Protein AF-A0A9X1IV27-F1 (afdb_monomer_lite)

Structure (mmCIF, N/CA/C/O backbone):
data_AF-A0A9X1IV27-F1
#
_entry.id   AF-A0A9X1IV27-F1
#
loop_
_atom_site.group_PDB
_atom_site.id
_atom_site.type_symbol
_atom_site.label_atom_id
_atom_site.label_alt_id
_atom_site.label_comp_id
_atom_site.label_asym_id
_atom_site.label_entity_id
_atom_site.label_seq_id
_atom_site.pdbx_PDB_ins_code
_atom_site.Cartn_x
_atom_site.Cartn_y
_atom_site.Cartn_z
_atom_site.occupancy
_atom_site.B_iso_or_equiv
_atom_site.auth_seq_id
_atom_site.auth_comp_id
_atom_site.auth_asym_id
_atom_site.auth_atom_id
_atom_site.pdbx_PDB_model_num
ATOM 1 N N . MET A 1 1 ? -7.351 -15.150 28.864 1.00 41.75 1 MET A N 1
ATOM 2 C CA . MET A 1 1 ? -6.258 -14.796 27.927 1.00 41.75 1 MET A CA 1
ATOM 3 C C . MET A 1 1 ? -5.881 -13.339 28.182 1.00 41.75 1 MET A C 1
ATOM 5 O O . MET A 1 1 ? -6.752 -12.489 28.067 1.00 41.75 1 MET A O 1
ATOM 9 N N . LYS A 1 2 ? -4.652 -13.034 28.623 1.00 44.50 2 LYS A N 1
ATOM 10 C CA . LYS A 1 2 ? -4.209 -11.640 28.829 1.00 44.50 2 LYS A CA 1
ATOM 11 C C . LYS A 1 2 ? -3.966 -11.036 27.443 1.00 44.50 2 LYS A C 1
ATOM 13 O O . LYS A 1 2 ? -2.965 -11.345 26.800 1.00 44.50 2 LYS A O 1
ATOM 18 N N . ASN A 1 3 ? -4.935 -10.284 26.931 1.00 53.78 3 ASN A N 1
ATOM 19 C CA . ASN A 1 3 ? -4.891 -9.778 25.564 1.00 53.78 3 ASN A CA 1
ATOM 20 C C . ASN A 1 3 ? -3.794 -8.713 25.441 1.00 53.78 3 ASN A C 1
ATOM 22 O O . ASN A 1 3 ? -3.878 -7.630 26.015 1.00 53.78 3 ASN A O 1
ATOM 26 N N . ASN A 1 4 ? -2.727 -9.036 24.712 1.00 59.38 4 ASN A N 1
ATOM 27 C CA . ASN A 1 4 ? -1.584 -8.147 24.552 1.00 59.38 4 ASN A CA 1
ATOM 28 C C . ASN A 1 4 ? -1.842 -7.163 23.397 1.00 59.38 4 ASN A C 1
ATOM 30 O O . ASN A 1 4 ? -1.409 -7.372 22.261 1.00 59.38 4 ASN A O 1
ATOM 34 N N . PHE A 1 5 ? -2.563 -6.076 23.680 1.00 73.00 5 PHE A N 1
ATOM 35 C CA . PHE A 1 5 ? -2.842 -4.985 22.736 1.00 73.00 5 PHE A CA 1
ATOM 36 C C . PHE A 1 5 ? -1.642 -4.032 22.592 1.00 73.00 5 PHE A C 1
ATOM 38 O O . PHE A 1 5 ? -1.757 -2.812 22.710 1.00 73.00 5 PHE A O 1
ATOM 45 N N . LYS A 1 6 ? -0.445 -4.586 22.384 1.00 76.19 6 LYS A N 1
ATOM 46 C CA . LYS A 1 6 ? 0.788 -3.793 22.280 1.00 76.19 6 LYS A CA 1
ATOM 47 C C . LYS A 1 6 ? 0.869 -3.021 20.960 1.00 76.19 6 LYS A C 1
ATOM 49 O O . LYS A 1 6 ? 1.329 -1.886 20.949 1.00 76.19 6 LYS A O 1
ATOM 54 N N . TYR A 1 7 ? 0.373 -3.614 19.872 1.00 85.31 7 TYR A N 1
ATOM 55 C CA . TYR A 1 7 ? 0.445 -3.062 18.515 1.00 85.31 7 TYR A CA 1
ATOM 56 C C . TYR A 1 7 ? -0.896 -3.186 17.783 1.00 85.31 7 TYR A C 1
ATOM 58 O O . TYR A 1 7 ? -1.641 -4.138 18.023 1.00 85.31 7 TYR A O 1
ATOM 66 N N . ALA A 1 8 ? -1.168 -2.285 16.831 1.00 87.38 8 ALA A N 1
ATOM 67 C CA . ALA A 1 8 ? -2.379 -2.323 16.001 1.00 87.38 8 ALA A CA 1
ATOM 68 C C . ALA A 1 8 ? -2.556 -3.661 15.268 1.00 87.38 8 ALA A C 1
ATOM 70 O O . ALA A 1 8 ? -3.650 -4.211 15.233 1.00 87.38 8 ALA A O 1
ATOM 71 N N . LYS A 1 9 ? -1.464 -4.244 14.753 1.00 88.56 9 LYS A N 1
ATOM 72 C CA . LYS A 1 9 ? -1.489 -5.560 14.095 1.00 88.56 9 LYS A CA 1
ATOM 73 C C . LYS A 1 9 ? -1.985 -6.667 15.029 1.00 88.56 9 LYS A C 1
ATOM 75 O O . LYS A 1 9 ? -2.710 -7.553 14.590 1.00 88.56 9 LYS A O 1
ATOM 80 N N . SER A 1 10 ? -1.613 -6.615 16.308 1.00 88.25 10 SER A N 1
ATOM 81 C CA . SER A 1 10 ? -2.079 -7.576 17.313 1.00 88.25 10 SER A CA 1
ATOM 82 C C . SER A 1 10 ? -3.565 -7.397 17.612 1.00 88.25 10 SER A C 1
ATOM 84 O O . SER A 1 10 ? -4.270 -8.391 17.744 1.00 88.25 10 SER A O 1
ATOM 86 N N . VAL A 1 11 ? -4.036 -6.146 17.670 1.00 90.06 11 VAL A N 1
ATOM 87 C CA . VAL A 1 11 ? -5.460 -5.813 17.835 1.00 90.06 11 VAL A CA 1
ATOM 88 C C . VAL A 1 11 ? -6.269 -6.356 16.659 1.00 90.06 11 VAL A C 1
ATOM 90 O O . VAL A 1 11 ? -7.196 -7.126 16.874 1.00 90.06 11 VAL A O 1
ATOM 93 N N . ILE A 1 12 ? -5.871 -6.038 15.424 1.00 90.94 12 ILE A N 1
ATOM 94 C CA . ILE A 1 12 ? -6.553 -6.517 14.214 1.00 90.94 12 ILE A CA 1
ATOM 95 C C . ILE A 1 12 ? -6.564 -8.043 14.170 1.00 90.94 12 ILE A C 1
ATOM 97 O O . ILE A 1 12 ? -7.617 -8.640 14.003 1.00 90.94 12 ILE A O 1
ATOM 101 N N . LYS A 1 13 ? -5.415 -8.694 14.393 1.00 90.88 13 LYS A N 1
ATOM 102 C CA . LYS A 1 13 ? -5.329 -10.161 14.380 1.00 90.88 13 LYS A CA 1
ATOM 103 C C . LYS A 1 13 ? -6.239 -10.804 15.429 1.00 90.88 13 LYS A C 1
ATOM 105 O O . LYS A 1 13 ? -6.781 -11.879 15.194 1.00 90.88 13 LYS A O 1
ATOM 110 N N . TYR A 1 14 ? -6.372 -10.177 16.595 1.00 91.00 14 TYR A N 1
ATOM 111 C CA . TYR A 1 14 ? -7.283 -10.637 17.635 1.00 91.00 14 TYR A CA 1
ATOM 112 C C . TYR A 1 14 ? -8.747 -10.501 17.198 1.00 91.00 14 TYR A C 1
ATOM 114 O O . TYR A 1 14 ? -9.494 -11.471 17.309 1.00 91.00 14 TYR A O 1
ATOM 122 N N . LEU A 1 15 ? -9.125 -9.336 16.667 1.00 90.31 15 LEU A N 1
ATOM 123 C CA . LEU A 1 15 ? -10.476 -9.066 16.183 1.00 90.31 15 LEU A CA 1
ATOM 124 C C . LEU A 1 15 ? -10.856 -10.022 15.043 1.00 90.31 15 LEU A C 1
ATOM 126 O O . LEU A 1 15 ? -11.869 -10.704 15.143 1.00 90.31 15 LEU A O 1
ATOM 130 N N . GLU A 1 16 ? -9.970 -10.200 14.060 1.00 91.00 16 GLU A N 1
ATOM 131 C CA . GLU A 1 16 ? -10.159 -11.140 12.949 1.00 91.00 16 GLU A CA 1
ATOM 132 C C . GLU A 1 16 ? -10.336 -12.584 13.408 1.00 91.00 16 GLU A C 1
ATOM 134 O O . GLU A 1 16 ? -11.153 -13.320 12.860 1.00 91.00 16 GLU A O 1
ATOM 139 N N . LYS A 1 17 ? -9.562 -13.006 14.414 1.00 90.50 17 LYS A N 1
ATOM 140 C CA . LYS A 1 17 ? -9.631 -14.373 14.933 1.00 90.50 17 LYS A CA 1
ATOM 141 C C . LYS A 1 17 ? -10.923 -14.629 15.710 1.00 90.50 17 LYS A C 1
ATOM 143 O O . LYS A 1 17 ? -11.394 -15.761 15.713 1.00 90.50 17 LYS A O 1
ATOM 148 N N . ARG A 1 18 ? -11.437 -13.624 16.421 1.00 89.38 18 ARG A N 1
ATOM 149 C CA . ARG A 1 18 ? -12.570 -13.789 17.339 1.00 89.38 18 ARG A CA 1
ATOM 150 C C . ARG A 1 18 ? -13.920 -13.506 16.685 1.00 89.38 18 ARG A C 1
ATOM 152 O O . ARG A 1 18 ? -14.868 -14.217 16.983 1.00 89.38 18 ARG A O 1
ATOM 159 N N . TYR A 1 19 ? -13.988 -12.505 15.814 1.00 88.94 19 TYR A N 1
ATOM 160 C CA . TYR A 1 19 ? -15.240 -12.004 15.236 1.00 88.94 19 TYR A CA 1
ATOM 161 C C . TYR A 1 19 ? -15.297 -12.140 13.708 1.00 88.94 19 TYR A C 1
ATOM 163 O O . TYR A 1 19 ? -16.332 -11.882 13.106 1.00 88.94 19 TYR A O 1
ATOM 171 N N . GLY A 1 20 ? -14.203 -12.563 13.067 1.00 86.94 20 GLY A N 1
ATOM 172 C CA . GLY A 1 20 ? -14.110 -12.664 11.612 1.00 86.94 20 GLY A CA 1
ATOM 173 C C . GLY A 1 20 ? -13.512 -11.418 10.958 1.00 86.94 20 GLY A C 1
ATOM 174 O O . GLY A 1 20 ? -13.175 -10.432 11.609 1.00 86.94 20 GLY A O 1
ATOM 175 N N . ARG A 1 21 ? -13.303 -11.482 9.642 1.00 86.38 21 ARG A N 1
ATOM 176 C CA . ARG A 1 21 ? -12.724 -10.372 8.871 1.00 86.38 21 ARG A CA 1
ATOM 177 C C . ARG A 1 21 ? -13.814 -9.376 8.491 1.00 86.38 21 ARG A C 1
ATOM 179 O O . ARG A 1 21 ? -14.836 -9.792 7.976 1.00 86.38 21 ARG A O 1
ATOM 186 N N . LEU A 1 22 ? -13.526 -8.082 8.623 1.00 81.44 22 LEU A N 1
ATOM 187 C CA . LEU A 1 22 ? -14.444 -7.005 8.217 1.00 81.44 22 LEU A CA 1
ATOM 188 C C . LEU A 1 22 ? -14.567 -6.820 6.694 1.00 81.44 22 LEU A C 1
ATOM 190 O O . LEU A 1 22 ? -15.486 -6.177 6.196 1.00 81.44 22 LEU A O 1
ATOM 194 N N . LYS A 1 23 ? -13.596 -7.315 5.919 1.00 69.38 23 LYS A N 1
ATOM 195 C CA . LYS A 1 23 ? -13.523 -7.002 4.491 1.00 69.38 23 LYS A CA 1
ATOM 196 C C . LYS A 1 23 ? -14.629 -7.720 3.710 1.00 69.38 23 LYS A C 1
ATOM 198 O O . LYS A 1 23 ? -14.515 -8.919 3.475 1.00 69.38 23 LYS A O 1
ATOM 203 N N . GLY A 1 24 ? -15.594 -6.947 3.208 1.00 70.75 24 GLY A N 1
ATOM 204 C CA . GLY A 1 24 ? -16.713 -7.440 2.396 1.00 70.75 24 GLY A CA 1
ATOM 205 C C . GLY A 1 24 ? -18.015 -7.641 3.172 1.00 70.75 24 GLY A C 1
ATOM 206 O O . GLY A 1 24 ? -18.946 -8.217 2.619 1.00 70.75 24 GLY A O 1
ATOM 207 N N . ASN A 1 25 ? -18.073 -7.174 4.420 1.00 78.06 25 ASN A N 1
ATOM 208 C CA . ASN A 1 25 ? -19.272 -7.209 5.246 1.00 78.06 25 ASN A CA 1
ATOM 209 C C . ASN A 1 25 ? -20.369 -6.271 4.728 1.00 78.06 25 ASN A C 1
ATOM 211 O O . ASN A 1 25 ? -20.095 -5.233 4.120 1.00 78.06 25 ASN A O 1
ATOM 215 N N . THR A 1 26 ? -21.621 -6.630 5.008 1.00 84.75 26 THR A N 1
ATOM 216 C CA . THR A 1 26 ? -22.757 -5.714 4.884 1.00 84.75 26 THR A CA 1
ATOM 217 C C . THR A 1 26 ? -22.880 -4.838 6.135 1.00 84.75 26 THR A C 1
ATOM 219 O O . THR A 1 26 ? -22.361 -5.174 7.198 1.00 84.75 26 THR A O 1
ATOM 222 N N . ILE A 1 27 ? -23.642 -3.742 6.050 1.00 84.38 27 ILE A N 1
ATOM 223 C CA . ILE A 1 27 ? -23.923 -2.872 7.211 1.00 84.38 27 ILE A CA 1
ATOM 224 C C . ILE A 1 27 ? -24.529 -3.674 8.378 1.00 84.38 27 ILE A C 1
ATOM 226 O O . ILE A 1 27 ? -24.247 -3.396 9.542 1.00 84.38 27 ILE A O 1
ATOM 230 N N . ALA A 1 28 ? -25.359 -4.681 8.086 1.00 85.81 28 ALA A N 1
ATOM 231 C CA . ALA A 1 28 ? -25.963 -5.524 9.114 1.00 85.81 28 ALA A CA 1
ATOM 232 C C . ALA A 1 28 ? -24.913 -6.363 9.860 1.00 85.81 28 ALA A C 1
ATOM 234 O O . ALA A 1 28 ? -24.975 -6.465 11.089 1.00 85.81 28 ALA A O 1
ATOM 235 N N . ASP A 1 29 ? -23.935 -6.905 9.130 1.00 86.75 29 ASP A N 1
ATOM 236 C CA . ASP A 1 29 ? -22.827 -7.667 9.707 1.00 86.75 29 ASP A CA 1
ATOM 237 C C . ASP A 1 29 ? -21.960 -6.770 10.591 1.00 86.75 29 ASP A C 1
ATOM 239 O O . ASP A 1 29 ? -21.618 -7.158 11.705 1.00 86.75 29 ASP A O 1
ATOM 243 N N . ASP A 1 30 ? -21.680 -5.541 10.153 1.00 87.56 30 ASP A N 1
ATOM 244 C CA . ASP A 1 30 ? -20.906 -4.570 10.932 1.00 87.56 30 ASP A CA 1
ATOM 245 C C . ASP A 1 30 ? -21.621 -4.185 12.233 1.00 87.56 30 ASP A C 1
ATOM 247 O O . ASP A 1 30 ? -21.011 -4.169 13.304 1.00 87.56 30 ASP A O 1
ATOM 251 N N . VAL A 1 31 ? -22.939 -3.964 12.189 1.00 88.94 31 VAL A N 1
ATOM 252 C CA . VAL A 1 31 ? -23.741 -3.696 13.394 1.00 88.94 31 VAL A CA 1
ATOM 253 C C . VAL A 1 31 ? -23.679 -4.868 14.376 1.00 88.94 31 VAL A C 1
ATOM 255 O O . VAL A 1 31 ? -23.577 -4.650 15.587 1.00 88.94 31 VAL A O 1
ATOM 258 N N . GLN A 1 32 ? -23.756 -6.105 13.884 1.00 89.69 32 GLN A N 1
ATOM 259 C CA . GLN A 1 32 ? -23.653 -7.292 14.731 1.00 89.69 32 GLN A CA 1
ATOM 260 C C . GLN A 1 32 ? -22.251 -7.421 15.333 1.00 89.69 32 GLN A C 1
ATOM 262 O O . GLN A 1 32 ? -22.104 -7.583 16.545 1.00 89.69 32 GLN A O 1
ATOM 267 N N . TYR A 1 33 ? -21.229 -7.230 14.507 1.00 91.56 33 TYR A N 1
ATOM 268 C CA . TYR A 1 33 ? -19.828 -7.240 14.898 1.00 91.56 33 TYR A CA 1
ATOM 269 C C . TYR A 1 33 ? -19.544 -6.225 16.020 1.00 91.56 33 TYR A C 1
ATOM 271 O O . TYR A 1 33 ? -18.897 -6.545 17.020 1.00 91.56 33 TYR A O 1
ATOM 279 N N . ILE A 1 34 ? -20.087 -5.008 15.912 1.00 92.19 34 ILE A N 1
ATOM 280 C CA . ILE A 1 34 ? -19.964 -3.973 16.947 1.00 92.19 34 ILE A CA 1
ATOM 281 C C . ILE A 1 34 ? -20.637 -4.409 18.250 1.00 92.19 34 ILE A C 1
ATOM 283 O O . ILE A 1 34 ? -20.042 -4.262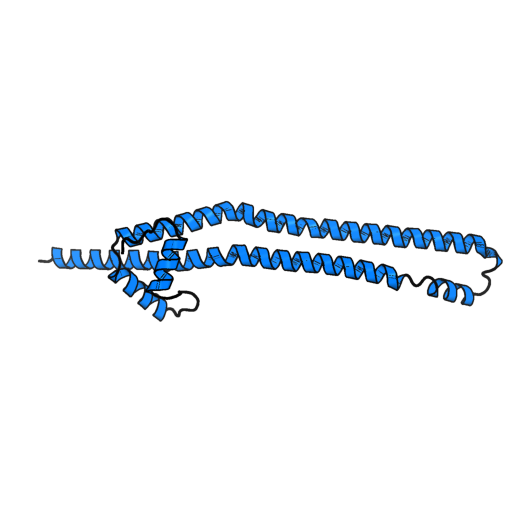 19.321 1.00 92.19 34 ILE A O 1
ATOM 287 N N . LYS A 1 35 ? -21.857 -4.960 18.189 1.00 92.19 35 LYS A N 1
ATOM 288 C CA . LYS A 1 35 ? -22.564 -5.444 19.389 1.00 92.19 35 LYS A CA 1
ATOM 289 C C . LYS A 1 35 ? -21.743 -6.494 20.131 1.00 92.19 35 LYS A C 1
ATOM 291 O O . LYS A 1 35 ? -21.610 -6.408 21.354 1.00 92.19 35 LYS A O 1
ATOM 296 N N . ASP A 1 36 ? -21.159 -7.435 19.399 1.00 92.62 36 ASP A N 1
ATOM 297 C CA . ASP A 1 36 ? -20.352 -8.511 19.974 1.00 92.62 36 ASP A CA 1
ATOM 298 C C . ASP A 1 36 ? -19.091 -7.954 20.656 1.00 92.62 36 ASP A C 1
ATOM 300 O O . ASP A 1 36 ? -18.791 -8.297 21.803 1.00 92.62 36 ASP A O 1
ATOM 304 N N . ILE A 1 37 ? -18.411 -6.987 20.029 1.00 92.69 37 ILE A N 1
ATOM 305 C CA . ILE A 1 37 ? -17.275 -6.283 20.643 1.00 92.69 37 ILE A CA 1
ATOM 306 C C . ILE A 1 37 ? -17.678 -5.558 21.934 1.00 92.69 37 ILE A C 1
ATOM 308 O O . ILE A 1 37 ? -16.952 -5.635 22.932 1.00 92.69 37 ILE A O 1
ATOM 312 N N . VAL A 1 38 ? -18.798 -4.826 21.916 1.00 92.69 38 VAL A N 1
ATOM 313 C CA . VAL A 1 38 ? -19.279 -4.023 23.055 1.00 92.69 38 VAL A CA 1
ATOM 314 C C . VAL A 1 38 ? -19.569 -4.897 24.270 1.00 92.69 38 VAL A C 1
ATOM 316 O O . VAL A 1 38 ? -19.312 -4.468 25.405 1.00 92.69 38 VAL A O 1
ATOM 319 N N . ASN A 1 39 ? -20.092 -6.100 24.038 1.00 90.81 39 ASN A N 1
ATOM 320 C CA . ASN A 1 39 ? -20.405 -7.069 25.081 1.00 90.81 39 ASN A CA 1
ATOM 321 C C . ASN A 1 39 ? -19.138 -7.698 25.676 1.00 90.81 39 ASN A C 1
ATOM 323 O O . ASN A 1 39 ? -19.043 -7.839 26.895 1.00 90.81 39 ASN A O 1
ATOM 327 N N . ASP A 1 40 ? -18.143 -7.989 24.839 1.00 91.44 40 ASP A N 1
ATOM 328 C CA . ASP A 1 40 ? -16.964 -8.770 25.223 1.00 91.44 40 ASP A CA 1
ATOM 329 C C . ASP A 1 40 ? -15.811 -7.970 25.850 1.00 91.44 40 ASP A C 1
ATOM 331 O O . ASP A 1 40 ? -14.916 -8.560 26.459 1.00 91.44 40 ASP A O 1
ATOM 335 N N . HIS A 1 41 ? -15.785 -6.644 25.692 1.00 91.31 41 HIS A N 1
ATOM 336 C CA . HIS A 1 41 ? -14.626 -5.819 26.066 1.00 91.31 41 HIS A CA 1
ATOM 337 C C . HIS A 1 41 ? -14.964 -4.706 27.034 1.00 91.31 41 HIS A C 1
ATOM 339 O O . HIS A 1 41 ? -16.024 -4.104 26.932 1.00 91.31 41 HIS A O 1
ATOM 345 N N . THR A 1 42 ? -14.057 -4.347 27.941 1.00 91.38 42 THR A N 1
ATOM 346 C CA . THR A 1 42 ? -14.248 -3.180 28.819 1.00 91.38 42 THR A CA 1
ATOM 347 C C . THR A 1 42 ? -14.101 -1.857 28.057 1.00 91.38 42 THR A C 1
ATOM 349 O O . THR A 1 42 ? -13.675 -1.822 26.903 1.00 91.38 42 THR A O 1
ATOM 352 N N . THR A 1 43 ? -14.475 -0.733 28.682 1.00 90.12 43 THR A N 1
ATOM 353 C CA . THR A 1 43 ? -14.313 0.586 28.029 1.00 90.12 43 THR A CA 1
ATOM 354 C C . THR A 1 43 ? -12.829 0.894 27.824 1.00 90.12 43 THR A C 1
ATOM 356 O O . THR A 1 43 ? -12.433 1.467 26.812 1.00 90.12 43 THR A O 1
ATOM 359 N N . GLU A 1 44 ? -12.016 0.473 28.785 1.00 89.31 44 GLU A N 1
ATOM 360 C CA . GLU A 1 44 ? -10.573 0.625 28.842 1.00 89.31 44 GLU A CA 1
ATOM 361 C C . GLU A 1 44 ? -9.891 -0.202 27.743 1.00 89.31 44 GLU A C 1
ATOM 363 O O . GLU A 1 44 ? -8.999 0.309 27.058 1.00 89.31 44 GLU A O 1
ATOM 368 N N . ASP A 1 45 ? -10.358 -1.435 27.509 1.00 90.25 45 ASP A N 1
ATOM 369 C CA . ASP A 1 45 ? -9.880 -2.287 26.413 1.00 90.25 45 ASP A CA 1
ATOM 370 C C . ASP A 1 45 ? -10.135 -1.636 25.054 1.00 90.25 45 ASP A C 1
ATOM 372 O O . ASP A 1 45 ? -9.213 -1.511 24.247 1.00 90.25 45 ASP A O 1
ATOM 376 N N . LEU A 1 46 ? -11.359 -1.157 24.815 1.00 92.50 46 LEU A N 1
ATOM 377 C CA . LEU A 1 46 ? -11.720 -0.514 23.550 1.00 92.50 46 LEU A CA 1
ATOM 378 C C . LEU A 1 46 ? -10.909 0.765 23.312 1.00 92.50 46 LEU A C 1
ATOM 380 O O . LEU A 1 46 ? -10.387 0.978 22.218 1.00 92.50 46 LEU A O 1
ATOM 384 N N . GLN A 1 47 ? -10.719 1.588 24.346 1.00 93.38 47 GLN A N 1
ATOM 385 C CA . GLN A 1 47 ? -9.863 2.775 24.261 1.00 93.38 47 GLN A CA 1
ATOM 386 C C . GLN A 1 47 ? -8.400 2.419 23.988 1.00 93.38 47 GLN A C 1
ATOM 388 O O . GLN A 1 47 ? -7.702 3.130 23.265 1.00 93.38 47 GLN A O 1
ATOM 393 N N . MET A 1 48 ? -7.897 1.334 24.572 1.00 91.25 48 MET A N 1
ATOM 394 C CA . MET A 1 48 ? -6.549 0.853 24.296 1.00 91.25 48 MET A CA 1
ATOM 395 C C . MET A 1 48 ? -6.418 0.380 22.847 1.00 91.25 48 MET A C 1
ATOM 397 O O . MET A 1 48 ? -5.489 0.813 22.169 1.00 91.25 48 MET A O 1
ATOM 401 N N . MET A 1 49 ? -7.353 -0.431 22.349 1.00 93.12 49 MET A N 1
ATOM 402 C CA . MET A 1 49 ? -7.376 -0.865 20.951 1.00 93.12 49 MET A CA 1
ATOM 403 C C . MET A 1 49 ? -7.427 0.324 19.982 1.00 93.12 49 MET A C 1
ATOM 405 O O . MET A 1 49 ? -6.595 0.404 19.076 1.00 93.12 49 MET A O 1
ATOM 409 N N . SER A 1 50 ? -8.331 1.279 20.232 1.00 94.56 50 SER A N 1
ATOM 410 C CA . SER A 1 50 ? -8.475 2.516 19.455 1.00 94.56 50 SER A CA 1
ATOM 411 C C . SER A 1 50 ? -7.166 3.307 19.414 1.00 94.56 50 SER A C 1
ATOM 413 O O . SER A 1 50 ? -6.660 3.610 18.336 1.00 94.56 50 SER A O 1
ATOM 415 N N . ARG A 1 51 ? -6.528 3.547 20.569 1.00 93.44 51 ARG A N 1
ATOM 416 C CA . ARG A 1 51 ? -5.232 4.247 20.631 1.00 93.44 51 ARG A CA 1
ATOM 417 C C . ARG A 1 51 ? -4.147 3.547 19.821 1.00 93.44 51 ARG A C 1
ATOM 419 O O . ARG A 1 51 ? -3.353 4.219 19.173 1.00 93.44 51 ARG A O 1
ATOM 426 N N . ARG A 1 52 ? -4.088 2.212 19.845 1.00 93.06 52 ARG A N 1
ATOM 427 C CA . ARG A 1 52 ? -3.080 1.467 19.073 1.00 93.06 52 ARG A CA 1
ATOM 428 C C . ARG A 1 52 ? -3.312 1.572 17.576 1.00 93.06 52 ARG A C 1
ATOM 430 O O . ARG A 1 52 ? -2.342 1.762 16.849 1.00 93.06 52 ARG A O 1
ATOM 437 N N . ILE A 1 53 ? -4.560 1.449 17.129 1.00 93.38 53 ILE A N 1
ATOM 438 C CA . ILE A 1 53 ? -4.911 1.576 15.712 1.00 93.38 53 ILE A CA 1
ATOM 439 C C . ILE A 1 53 ? -4.662 3.006 15.231 1.00 93.38 53 ILE A C 1
ATOM 441 O O . ILE A 1 53 ? -3.952 3.182 14.247 1.00 93.38 53 ILE A O 1
ATOM 445 N N . ASN A 1 54 ? -5.108 4.018 15.976 1.00 92.81 54 ASN A N 1
ATOM 446 C CA . ASN A 1 54 ? -4.893 5.423 15.627 1.00 92.81 54 ASN A CA 1
ATOM 447 C C . ASN A 1 54 ? -3.412 5.819 15.627 1.00 92.81 54 ASN A C 1
ATOM 449 O O . ASN A 1 54 ? -2.977 6.533 14.729 1.00 92.81 54 ASN A O 1
ATOM 453 N N . ALA A 1 55 ? -2.607 5.300 16.560 1.00 90.62 55 ALA A N 1
ATOM 454 C CA . ALA A 1 55 ? -1.159 5.500 16.529 1.00 90.62 55 ALA A CA 1
ATOM 455 C C . ALA A 1 55 ? -0.523 4.896 15.266 1.00 90.62 55 ALA A C 1
ATOM 457 O O . ALA A 1 55 ? 0.340 5.517 14.652 1.00 90.62 55 ALA A O 1
ATOM 458 N N . ALA A 1 56 ? -0.967 3.707 14.844 1.00 90.31 56 ALA A N 1
ATOM 459 C CA . ALA A 1 56 ? -0.480 3.085 13.614 1.00 90.31 56 ALA A CA 1
ATOM 460 C C . ALA A 1 56 ? -0.950 3.820 12.349 1.00 90.31 56 ALA A C 1
ATOM 462 O O . ALA A 1 56 ? -0.187 3.898 11.389 1.00 90.31 56 ALA A O 1
ATOM 463 N N . ILE A 1 57 ? -2.172 4.365 12.347 1.00 89.56 57 ILE A N 1
ATOM 464 C CA . ILE A 1 57 ? -2.690 5.216 11.267 1.00 89.56 57 ILE A CA 1
ATOM 465 C C . ILE A 1 57 ? -1.869 6.502 11.172 1.00 89.56 57 ILE A C 1
ATOM 467 O O . ILE A 1 57 ? -1.403 6.824 10.086 1.00 89.56 57 ILE A O 1
ATOM 471 N N . SER A 1 58 ? -1.643 7.200 12.291 1.00 88.06 58 SER A N 1
ATOM 472 C CA . SER A 1 58 ? -0.835 8.427 12.324 1.00 88.06 58 SER A CA 1
ATOM 473 C C . SER A 1 58 ? 0.579 8.160 11.827 1.00 88.06 58 SER A C 1
ATOM 475 O O . SER A 1 58 ? 1.029 8.820 10.902 1.00 88.06 58 SER A O 1
ATOM 477 N N . TYR A 1 59 ? 1.231 7.117 12.350 1.00 86.00 59 TYR A N 1
ATOM 478 C CA . TYR A 1 59 ? 2.561 6.725 11.895 1.00 86.00 59 TYR A CA 1
ATOM 479 C C . TYR A 1 59 ? 2.588 6.455 10.386 1.00 86.00 59 TYR A C 1
ATOM 481 O O . TYR A 1 59 ? 3.457 6.960 9.691 1.00 86.00 59 TYR A O 1
ATOM 489 N N . LYS A 1 60 ? 1.607 5.712 9.855 1.00 82.56 60 LYS A N 1
ATOM 490 C CA . LYS A 1 60 ? 1.511 5.441 8.414 1.00 82.56 60 LYS A CA 1
ATOM 491 C C . LYS A 1 60 ? 1.196 6.675 7.575 1.00 82.56 60 LYS A C 1
ATOM 493 O O . LYS A 1 60 ? 1.611 6.731 6.425 1.00 82.56 60 LYS A O 1
ATOM 498 N N . LYS A 1 61 ? 0.452 7.637 8.117 1.00 80.12 61 LYS A N 1
ATOM 499 C CA . LYS A 1 61 ? 0.180 8.917 7.460 1.00 80.12 61 LYS A CA 1
ATOM 500 C C . LYS A 1 61 ? 1.462 9.743 7.364 1.00 80.12 61 LYS A C 1
ATOM 502 O O . LYS A 1 61 ? 1.758 10.260 6.291 1.00 80.12 61 LYS A O 1
ATOM 507 N N . ASP A 1 62 ? 2.241 9.780 8.442 1.00 78.50 62 ASP A N 1
ATOM 508 C CA . ASP A 1 62 ? 3.508 10.510 8.510 1.00 78.50 62 ASP A CA 1
ATOM 509 C C . ASP A 1 62 ? 4.579 9.853 7.621 1.00 78.50 62 ASP A C 1
ATOM 511 O O . ASP A 1 62 ? 5.282 10.537 6.878 1.00 78.50 62 ASP A O 1
ATOM 515 N N . THR A 1 63 ? 4.653 8.516 7.593 1.00 74.50 63 THR A N 1
ATOM 516 C CA . THR A 1 63 ? 5.524 7.789 6.650 1.00 74.50 63 THR A CA 1
ATOM 517 C C . THR A 1 63 ? 4.975 7.752 5.228 1.00 74.50 63 THR A C 1
ATOM 519 O O . THR A 1 63 ? 5.725 7.456 4.304 1.00 74.50 63 THR A O 1
ATOM 522 N N . GLY A 1 64 ? 3.699 8.083 5.014 1.00 67.88 64 GLY A N 1
ATOM 523 C CA . GLY A 1 64 ? 3.085 8.139 3.687 1.00 67.88 64 GLY A CA 1
ATOM 524 C C . GLY A 1 64 ? 3.801 9.119 2.755 1.00 67.88 64 GLY A C 1
ATOM 525 O O . GLY A 1 64 ? 3.848 8.906 1.546 1.00 67.88 64 GLY A O 1
ATOM 526 N N . TYR A 1 65 ? 4.436 10.152 3.316 1.00 63.94 65 TYR A N 1
ATOM 527 C CA . TYR A 1 65 ? 5.327 11.039 2.573 1.00 63.94 65 TYR A CA 1
ATOM 528 C C . TYR A 1 65 ? 6.559 10.299 2.023 1.00 63.94 65 TYR A C 1
ATOM 530 O O . TYR A 1 65 ? 6.857 10.415 0.837 1.00 63.94 65 TYR A O 1
ATOM 538 N N . LEU A 1 66 ? 7.234 9.488 2.847 1.00 63.22 66 LEU A N 1
ATOM 539 C CA . LEU A 1 66 ? 8.372 8.651 2.435 1.00 63.22 66 LEU A CA 1
ATOM 540 C C . LEU A 1 66 ? 7.958 7.580 1.415 1.00 63.22 66 LEU A C 1
ATOM 542 O O . LEU A 1 66 ? 8.668 7.348 0.441 1.00 63.22 66 LEU A O 1
ATOM 546 N N . ASP A 1 67 ? 6.785 6.976 1.594 1.00 67.56 67 ASP A N 1
ATOM 547 C CA . ASP A 1 67 ? 6.245 5.987 0.658 1.00 67.56 67 ASP A CA 1
ATOM 548 C C . ASP A 1 67 ? 5.927 6.615 -0.718 1.00 67.56 67 ASP A C 1
ATOM 550 O O . ASP A 1 67 ? 6.162 6.000 -1.762 1.00 67.56 67 ASP A O 1
ATOM 554 N N . ASN A 1 68 ? 5.467 7.871 -0.744 1.00 69.19 68 ASN A N 1
ATOM 555 C CA . ASN A 1 68 ? 5.254 8.628 -1.981 1.00 69.19 68 ASN A CA 1
ATOM 556 C C . ASN A 1 68 ? 6.567 9.001 -2.692 1.00 69.19 68 ASN A C 1
ATOM 558 O O . ASN A 1 68 ? 6.575 9.096 -3.921 1.00 69.19 68 ASN A O 1
ATOM 562 N N . HIS A 1 69 ? 7.684 9.156 -1.968 1.00 73.81 69 HIS A N 1
ATOM 563 C CA . HIS A 1 69 ? 8.993 9.414 -2.587 1.00 73.81 69 HIS A CA 1
ATOM 564 C C . HIS A 1 69 ? 9.453 8.261 -3.472 1.00 73.81 69 HIS A C 1
ATOM 566 O O . HIS A 1 69 ? 9.989 8.501 -4.546 1.00 73.81 69 HIS A O 1
ATOM 572 N N . ILE A 1 70 ? 9.191 7.008 -3.094 1.00 75.88 70 ILE A N 1
ATOM 573 C CA . ILE A 1 70 ? 9.540 5.846 -3.933 1.00 75.88 70 ILE A CA 1
ATOM 574 C C . ILE A 1 70 ? 8.808 5.914 -5.280 1.00 75.88 70 ILE A C 1
ATOM 576 O O . ILE A 1 70 ? 9.399 5.673 -6.332 1.00 75.88 70 ILE A O 1
ATOM 580 N N . VAL A 1 71 ? 7.526 6.288 -5.255 1.00 77.25 71 VAL A N 1
ATOM 581 C CA . VAL A 1 71 ? 6.717 6.476 -6.467 1.00 77.25 71 VAL A CA 1
ATOM 582 C C . VAL A 1 71 ? 7.261 7.635 -7.307 1.00 77.25 71 VAL A C 1
ATOM 584 O O . VAL A 1 71 ? 7.352 7.514 -8.528 1.00 77.25 71 VAL A O 1
ATOM 587 N N . MET A 1 72 ? 7.680 8.725 -6.662 1.00 80.38 72 MET A N 1
ATOM 588 C CA . MET A 1 72 ? 8.323 9.862 -7.32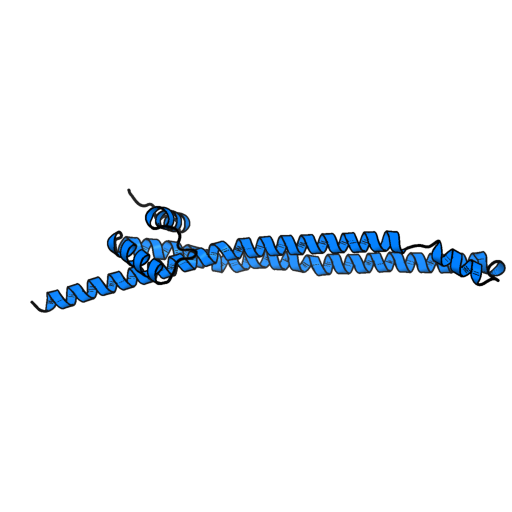0 1.00 80.38 72 MET A CA 1
ATOM 589 C C . MET A 1 72 ? 9.653 9.468 -7.983 1.00 80.38 72 MET A C 1
ATOM 591 O O . MET A 1 72 ? 9.860 9.794 -9.149 1.00 80.38 72 MET A O 1
ATOM 595 N N . TYR A 1 73 ? 10.523 8.715 -7.301 1.00 81.69 73 TYR A N 1
ATOM 596 C CA . TYR A 1 73 ? 11.791 8.238 -7.862 1.00 81.69 73 TYR A CA 1
ATOM 597 C C . TYR A 1 73 ? 11.585 7.307 -9.060 1.00 81.69 73 TYR A C 1
ATOM 599 O O . TYR A 1 73 ? 12.263 7.462 -10.072 1.00 81.69 73 TYR A O 1
ATOM 607 N N . LEU A 1 74 ? 10.621 6.383 -8.990 1.00 81.56 74 LEU A N 1
ATOM 608 C CA . LEU A 1 74 ? 10.260 5.542 -10.137 1.00 81.56 74 LEU A CA 1
ATOM 609 C C . LEU A 1 74 ? 9.724 6.378 -11.307 1.00 81.56 74 LEU A C 1
ATOM 611 O O . LEU A 1 74 ? 10.068 6.115 -12.457 1.00 81.56 74 LEU A O 1
ATOM 615 N N . GLY A 1 75 ? 8.932 7.414 -11.018 1.00 82.56 75 GLY A N 1
ATOM 616 C CA . GLY A 1 75 ? 8.447 8.357 -12.024 1.00 82.56 75 GLY A CA 1
ATOM 617 C C . GLY A 1 75 ? 9.572 9.134 -12.714 1.00 82.56 75 GLY A C 1
ATOM 618 O O . GLY A 1 75 ? 9.512 9.333 -13.924 1.00 82.56 75 GLY A O 1
ATOM 619 N N . LEU A 1 76 ? 10.629 9.508 -11.984 1.00 86.25 76 LEU A N 1
ATOM 620 C CA . LEU A 1 76 ? 11.804 10.198 -12.535 1.00 86.25 76 LEU A CA 1
ATOM 621 C C . LEU A 1 76 ? 12.626 9.332 -13.499 1.00 86.25 76 LEU A C 1
ATOM 623 O O . LEU A 1 76 ? 13.317 9.874 -14.359 1.00 86.25 76 LEU A O 1
ATOM 627 N N . LEU A 1 77 ? 12.536 8.002 -13.416 1.00 85.00 77 LEU A N 1
ATOM 628 C CA . LEU A 1 77 ? 13.221 7.119 -14.364 1.00 85.00 77 LEU A CA 1
ATOM 629 C C . LEU A 1 77 ? 12.612 7.192 -15.769 1.00 85.00 77 LEU A C 1
ATOM 631 O O . LEU A 1 77 ? 13.333 7.034 -16.750 1.00 85.00 77 LEU A O 1
ATOM 635 N N . ILE A 1 78 ? 11.313 7.479 -15.889 1.00 85.06 78 ILE A N 1
ATOM 636 C CA . ILE A 1 78 ? 10.616 7.562 -17.181 1.00 85.06 78 ILE A CA 1
ATOM 637 C C . ILE A 1 78 ? 11.276 8.587 -18.121 1.00 85.06 78 ILE A C 1
ATOM 639 O O . ILE A 1 78 ? 11.687 8.187 -19.215 1.00 85.06 78 ILE A O 1
ATOM 643 N N . PRO A 1 79 ? 11.446 9.875 -17.752 1.00 88.81 79 PRO A N 1
ATOM 644 C CA . PRO A 1 79 ? 12.105 10.842 -18.628 1.00 88.81 79 PRO A CA 1
ATOM 645 C C . PRO A 1 79 ? 13.582 10.504 -18.877 1.00 88.81 79 PRO A C 1
ATOM 647 O O . PRO A 1 79 ? 14.074 10.759 -19.975 1.00 88.81 79 PRO A O 1
ATOM 650 N N . VAL A 1 80 ? 14.287 9.880 -17.924 1.00 87.50 80 VAL A N 1
ATOM 651 C CA . VAL A 1 80 ? 15.684 9.441 -18.113 1.00 87.50 80 VAL A CA 1
ATOM 652 C C . VAL A 1 80 ? 15.777 8.379 -19.210 1.00 87.50 80 VAL A C 1
ATOM 654 O O . VAL A 1 80 ? 16.515 8.552 -20.176 1.00 87.50 80 VAL A O 1
ATOM 657 N N . PHE A 1 81 ? 14.975 7.317 -19.135 1.00 83.31 81 PHE A N 1
ATOM 658 C CA . PHE A 1 81 ? 14.955 6.289 -20.178 1.00 83.31 81 PHE A CA 1
ATOM 659 C C . PHE A 1 81 ? 14.428 6.820 -21.515 1.00 83.31 81 PHE A C 1
ATOM 661 O O . PHE A 1 81 ? 14.939 6.443 -22.568 1.00 83.31 81 PHE A O 1
ATOM 668 N N . THR A 1 82 ? 13.457 7.735 -21.489 1.00 85.25 82 THR A N 1
ATOM 669 C CA . THR A 1 82 ? 12.915 8.349 -22.712 1.00 85.25 82 THR A CA 1
ATOM 670 C C . THR A 1 82 ? 13.963 9.220 -23.408 1.00 85.25 82 THR A C 1
ATOM 672 O O . THR A 1 82 ? 14.181 9.080 -24.608 1.00 85.25 82 THR A O 1
ATOM 675 N N . SER A 1 83 ? 14.667 10.077 -22.664 1.00 87.62 83 SER A N 1
ATOM 676 C CA . SER A 1 83 ? 15.744 10.925 -23.199 1.00 87.62 83 SER A CA 1
ATOM 677 C C . SER A 1 83 ? 16.936 10.111 -23.700 1.00 87.62 83 SER A C 1
ATOM 679 O O . SER A 1 83 ? 17.469 10.403 -24.772 1.00 87.62 83 SER A O 1
ATOM 681 N N . MET A 1 84 ? 17.310 9.045 -22.992 1.00 84.00 84 MET A N 1
ATOM 682 C CA . MET A 1 84 ? 18.329 8.101 -23.450 1.00 84.00 84 MET A CA 1
ATOM 683 C C . MET A 1 84 ? 17.899 7.413 -24.754 1.00 84.00 84 MET A C 1
ATOM 685 O O . MET A 1 84 ? 18.694 7.323 -25.688 1.00 84.00 84 MET A O 1
ATOM 689 N N . GLY A 1 85 ? 16.628 7.013 -24.861 1.00 82.00 85 GLY A N 1
ATOM 690 C CA . GLY A 1 85 ? 16.049 6.461 -26.085 1.00 82.00 85 GLY A CA 1
ATOM 691 C C . GLY A 1 85 ? 16.111 7.428 -27.269 1.00 82.00 85 GLY A C 1
ATOM 692 O O . GLY A 1 85 ? 16.587 7.057 -28.339 1.00 82.00 85 GLY A O 1
ATOM 693 N N . ILE A 1 86 ? 15.711 8.687 -27.061 1.00 84.88 86 ILE A N 1
ATOM 694 C CA . ILE A 1 86 ? 15.798 9.751 -28.077 1.00 84.88 86 ILE A CA 1
ATOM 695 C C . ILE A 1 86 ? 17.255 9.996 -28.491 1.00 84.88 86 ILE A C 1
ATOM 697 O O . ILE A 1 86 ? 17.547 10.166 -29.672 1.00 84.88 86 ILE A O 1
ATOM 701 N N . THR A 1 87 ? 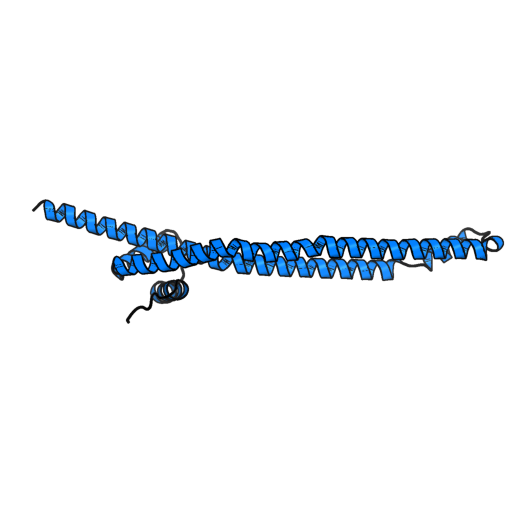18.183 9.986 -27.534 1.00 85.69 87 THR A N 1
ATOM 702 C CA . THR A 1 87 ? 19.615 10.191 -27.799 1.00 85.69 87 THR A CA 1
ATOM 703 C C . THR A 1 87 ? 20.181 9.074 -28.667 1.00 85.69 87 THR A C 1
ATOM 705 O O . THR A 1 87 ? 20.828 9.351 -29.673 1.00 85.69 87 THR A O 1
ATOM 708 N N . ILE A 1 88 ? 19.899 7.814 -28.325 1.00 81.69 88 ILE A N 1
ATOM 709 C CA . ILE A 1 88 ? 20.331 6.657 -29.119 1.00 81.69 88 ILE A CA 1
ATOM 710 C C . ILE A 1 88 ? 19.716 6.718 -30.517 1.00 81.69 88 ILE A C 1
ATOM 712 O O . ILE A 1 88 ? 20.430 6.534 -31.500 1.00 81.69 88 ILE A O 1
ATOM 716 N N . PHE A 1 89 ? 18.422 7.033 -30.618 1.00 81.50 89 PHE A N 1
ATOM 717 C CA . PHE A 1 89 ? 17.750 7.202 -31.903 1.00 81.50 89 PHE A CA 1
ATOM 718 C C . PHE A 1 89 ? 18.447 8.262 -32.764 1.00 81.50 89 PHE A C 1
ATOM 720 O O . PHE A 1 89 ? 18.786 7.982 -33.908 1.00 81.50 89 PHE A O 1
ATOM 727 N N . ASN A 1 90 ? 18.755 9.430 -32.195 1.00 83.62 90 ASN A N 1
ATOM 728 C CA . ASN A 1 90 ? 19.477 10.495 -32.890 1.00 83.62 90 ASN A CA 1
ATOM 729 C C . ASN A 1 90 ? 20.899 10.094 -33.302 1.00 83.62 90 ASN A C 1
ATOM 731 O O . ASN A 1 90 ? 21.351 10.476 -34.377 1.00 83.62 90 ASN A O 1
ATOM 735 N N . ILE A 1 91 ? 21.630 9.345 -32.474 1.00 83.81 91 ILE A N 1
ATOM 736 C CA . ILE A 1 91 ? 22.968 8.855 -32.838 1.00 83.81 91 ILE A CA 1
ATOM 737 C C . ILE A 1 91 ? 22.867 7.907 -34.034 1.00 83.81 91 ILE A C 1
ATOM 739 O O . ILE A 1 91 ? 23.616 8.055 -34.998 1.00 83.81 91 ILE A O 1
ATOM 743 N N . VAL A 1 92 ? 21.918 6.967 -33.997 1.00 80.62 92 VAL A N 1
ATOM 744 C CA . VAL A 1 92 ? 21.701 6.003 -35.081 1.00 80.62 92 VAL A CA 1
ATOM 745 C C . VAL A 1 92 ? 21.288 6.722 -36.362 1.00 80.62 92 VAL A C 1
ATOM 747 O O . VAL A 1 92 ? 21.878 6.466 -37.409 1.00 80.62 92 VAL A O 1
ATOM 750 N N . THR A 1 93 ? 20.325 7.644 -36.317 1.00 78.94 93 THR A N 1
ATOM 751 C CA . THR A 1 93 ? 19.881 8.364 -37.521 1.00 78.94 93 THR A CA 1
ATOM 752 C C . THR A 1 93 ? 20.993 9.228 -38.106 1.00 78.94 93 THR A C 1
ATOM 754 O O . THR A 1 93 ? 21.235 9.149 -39.307 1.00 78.94 93 THR A O 1
ATOM 757 N N . ASN A 1 94 ? 21.732 9.979 -37.284 1.00 82.81 94 ASN A N 1
ATOM 758 C CA . ASN A 1 94 ? 22.829 10.825 -37.762 1.00 82.81 94 ASN A CA 1
ATOM 759 C C . ASN A 1 94 ? 24.002 10.014 -38.320 1.00 82.81 94 ASN A C 1
ATOM 761 O O . ASN A 1 94 ? 24.545 10.377 -39.362 1.00 82.81 94 ASN A O 1
ATOM 765 N N . TYR A 1 95 ? 24.380 8.908 -37.671 1.00 80.31 95 TYR A N 1
ATOM 766 C CA . TYR A 1 95 ? 25.423 8.019 -38.186 1.00 80.31 95 TYR A CA 1
ATOM 767 C C . TYR A 1 95 ? 25.039 7.455 -39.557 1.00 80.31 95 TYR A C 1
ATOM 769 O O . TYR A 1 95 ? 25.847 7.469 -40.482 1.00 80.31 95 TYR A O 1
ATOM 777 N N . ASN A 1 96 ? 23.786 7.026 -39.716 1.00 73.94 96 ASN A N 1
ATOM 778 C CA . ASN A 1 96 ? 23.297 6.503 -40.988 1.00 73.94 96 ASN A CA 1
ATOM 779 C C . ASN A 1 96 ? 23.201 7.579 -42.068 1.00 73.94 96 ASN A C 1
ATOM 781 O O . ASN A 1 96 ? 23.569 7.326 -43.209 1.00 73.94 96 ASN A O 1
ATOM 785 N N . LEU A 1 97 ? 22.766 8.789 -41.720 1.00 79.44 97 LEU A N 1
ATOM 786 C CA . LEU A 1 97 ? 22.702 9.904 -42.661 1.00 79.44 97 LEU A CA 1
ATOM 787 C C . LEU A 1 97 ? 24.109 10.318 -43.120 1.00 79.44 97 LEU A C 1
ATOM 789 O O . LEU A 1 97 ? 24.323 10.599 -44.297 1.00 79.44 97 LEU A O 1
ATOM 793 N N . ALA A 1 98 ? 25.093 10.282 -42.216 1.00 81.25 98 ALA A N 1
ATOM 794 C CA . ALA A 1 98 ? 26.499 10.482 -42.548 1.00 81.25 98 ALA A CA 1
ATOM 795 C C . ALA A 1 98 ? 27.059 9.349 -43.426 1.00 81.25 98 ALA A C 1
ATOM 797 O O . ALA A 1 98 ? 27.779 9.627 -44.385 1.00 81.25 98 ALA A O 1
ATOM 798 N N . PHE A 1 99 ? 26.711 8.091 -43.138 1.00 78.62 99 PHE A N 1
ATOM 799 C CA . PHE A 1 99 ? 27.096 6.939 -43.954 1.00 78.62 99 PHE A CA 1
ATOM 800 C C . PHE A 1 99 ? 26.521 7.036 -45.372 1.00 78.62 99 PHE A C 1
ATOM 802 O O . PHE A 1 99 ? 27.284 6.966 -46.331 1.00 78.62 99 PHE A O 1
ATOM 809 N N . LEU A 1 100 ? 25.215 7.289 -45.506 1.00 74.81 100 LEU A N 1
ATOM 810 C CA . LEU A 1 100 ? 24.537 7.525 -46.785 1.00 74.81 100 LEU A CA 1
ATOM 811 C C . LEU A 1 100 ? 25.194 8.669 -47.557 1.00 74.81 100 LEU A C 1
ATOM 813 O O . LEU A 1 100 ? 25.577 8.487 -48.707 1.00 74.81 100 LEU A O 1
ATOM 817 N N . ASN A 1 101 ? 25.402 9.824 -46.921 1.00 79.75 101 ASN A N 1
ATOM 818 C CA . ASN A 1 101 ? 26.036 10.969 -47.574 1.00 79.75 101 ASN A CA 1
ATOM 819 C C . ASN A 1 101 ? 27.458 10.659 -48.060 1.00 79.75 101 ASN A C 1
ATOM 821 O O . ASN A 1 101 ? 27.839 11.084 -49.147 1.00 79.75 101 ASN A O 1
ATOM 825 N N . ASN A 1 102 ? 28.252 9.924 -47.279 1.00 79.19 102 ASN A N 1
ATOM 826 C CA . ASN A 1 102 ? 29.597 9.526 -47.692 1.00 79.19 102 ASN A CA 1
ATOM 827 C C . ASN A 1 102 ? 29.567 8.479 -48.810 1.00 79.19 102 ASN A C 1
ATOM 829 O O . ASN A 1 102 ? 30.349 8.578 -49.751 1.00 79.19 102 ASN A O 1
ATOM 833 N N . PHE A 1 103 ? 28.651 7.514 -48.746 1.00 74.38 103 PHE A N 1
ATOM 834 C CA . PHE A 1 103 ? 28.478 6.503 -49.785 1.00 74.38 103 PHE A CA 1
ATOM 835 C C . PHE A 1 103 ? 28.057 7.132 -51.121 1.00 74.38 103 PHE A C 1
ATOM 837 O O . PHE A 1 103 ? 28.639 6.815 -52.157 1.00 74.38 103 PHE A O 1
ATOM 844 N N . LEU A 1 104 ? 27.105 8.072 -51.091 1.00 73.75 104 LEU A N 1
ATOM 845 C CA . LEU A 1 104 ? 26.671 8.834 -52.264 1.00 73.75 104 LEU A CA 1
ATOM 846 C C . LEU A 1 104 ? 27.818 9.654 -52.866 1.00 73.75 104 LEU A C 1
ATOM 848 O O . LEU A 1 104 ? 27.987 9.641 -54.078 1.00 73.75 104 LEU A O 1
ATOM 852 N N . LYS A 1 105 ? 28.642 10.309 -52.036 1.00 75.00 105 LYS A N 1
ATOM 853 C CA . LYS A 1 105 ? 29.823 11.062 -52.500 1.00 75.00 105 LYS A CA 1
ATOM 854 C C . LYS A 1 105 ? 30.885 10.175 -53.151 1.00 75.00 105 LYS A C 1
ATOM 856 O O . LYS A 1 105 ? 31.499 10.575 -54.130 1.00 75.00 105 LYS A O 1
ATOM 861 N N . ILE A 1 106 ? 31.134 8.983 -52.607 1.00 73.69 106 ILE A N 1
ATOM 862 C CA . ILE A 1 106 ? 32.147 8.061 -53.151 1.00 73.69 106 ILE A CA 1
ATOM 863 C C . ILE A 1 106 ? 31.685 7.474 -54.492 1.00 73.69 106 ILE A C 1
ATOM 865 O O . ILE A 1 106 ? 32.490 7.320 -55.409 1.00 73.69 106 ILE A O 1
ATOM 869 N N . ASN A 1 107 ? 30.390 7.183 -54.622 1.00 67.75 107 ASN A N 1
ATOM 870 C CA . ASN A 1 107 ? 29.810 6.530 -55.796 1.00 67.75 107 ASN A CA 1
ATOM 871 C C . ASN A 1 107 ? 29.097 7.498 -56.755 1.00 67.75 107 ASN A C 1
ATOM 873 O O . ASN A 1 107 ? 28.394 7.053 -57.659 1.00 67.75 107 ASN A O 1
ATOM 877 N N . GLU A 1 108 ? 29.310 8.808 -56.610 1.00 67.44 108 GLU A N 1
ATOM 878 C CA . GLU A 1 108 ? 28.646 9.876 -57.377 1.00 67.44 108 GLU A CA 1
ATOM 879 C C . GLU A 1 108 ? 28.746 9.670 -58.902 1.00 67.44 108 GLU A C 1
ATOM 881 O O . GLU A 1 108 ? 27.815 9.961 -59.647 1.00 67.44 108 GLU A O 1
ATOM 886 N N . ASN A 1 109 ? 29.841 9.062 -59.371 1.00 63.66 109 ASN A N 1
ATOM 887 C CA . ASN A 1 109 ? 30.078 8.779 -60.790 1.00 63.66 109 ASN A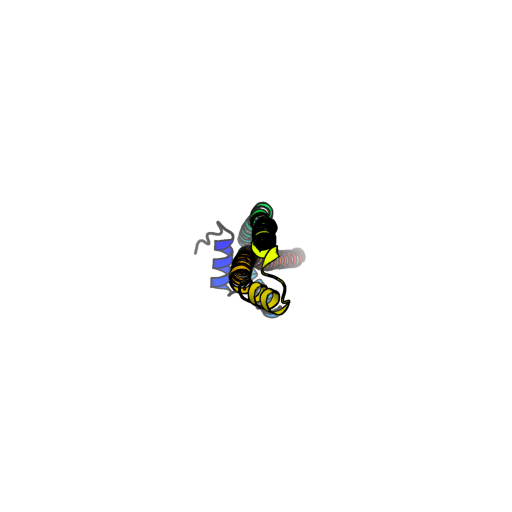 CA 1
ATOM 888 C C . ASN A 1 109 ? 29.399 7.493 -61.313 1.00 63.66 109 ASN A C 1
ATOM 890 O O . ASN A 1 109 ? 29.306 7.312 -62.528 1.00 63.66 109 ASN A O 1
ATOM 894 N N . GLN A 1 110 ? 28.955 6.595 -60.424 1.00 60.97 110 GLN A N 1
ATOM 895 C CA . GLN A 1 110 ? 28.339 5.295 -60.746 1.00 60.97 110 GLN A CA 1
ATOM 896 C C . GLN A 1 110 ? 26.816 5.279 -60.521 1.00 60.97 110 GLN A C 1
ATOM 898 O O . GLN A 1 110 ? 26.120 4.414 -61.048 1.00 60.97 110 GLN A O 1
ATOM 903 N N . ILE A 1 111 ? 26.279 6.249 -59.777 1.00 59.94 111 ILE A N 1
ATOM 904 C CA . ILE A 1 111 ? 24.849 6.381 -59.478 1.00 59.94 111 ILE A CA 1
ATOM 905 C C . ILE A 1 111 ? 24.190 7.236 -60.573 1.00 59.94 111 ILE A C 1
ATOM 907 O O . ILE A 1 111 ? 23.904 8.413 -60.378 1.00 59.94 111 ILE A O 1
ATOM 911 N N . LYS A 1 112 ? 24.000 6.676 -61.773 1.00 57.19 112 LYS A N 1
ATOM 912 C CA . LYS A 1 112 ? 23.209 7.323 -62.843 1.00 57.19 112 LYS A CA 1
ATOM 913 C C . LYS A 1 112 ? 21.784 6.783 -62.962 1.00 57.19 112 LYS A C 1
ATOM 915 O O . LYS A 1 112 ? 20.928 7.486 -63.489 1.00 57.19 112 LYS A O 1
ATOM 920 N N . ASP A 1 113 ? 21.520 5.605 -62.405 1.00 58.88 113 ASP A N 1
ATOM 921 C CA . ASP A 1 113 ? 20.219 4.942 -62.483 1.00 58.88 113 ASP A CA 1
ATOM 922 C C . ASP A 1 113 ? 19.518 4.958 -61.118 1.00 58.88 113 ASP A C 1
ATOM 924 O O . ASP A 1 113 ? 20.063 4.499 -60.111 1.00 58.88 113 ASP A O 1
ATOM 928 N N . ALA A 1 114 ? 18.300 5.506 -61.084 1.00 57.41 114 ALA A N 1
ATOM 929 C CA . ALA A 1 114 ? 17.473 5.640 -59.881 1.00 57.41 114 ALA A CA 1
ATOM 930 C C . ALA A 1 114 ? 17.126 4.287 -59.222 1.00 57.41 114 ALA A C 1
ATOM 932 O O . ALA A 1 114 ? 16.893 4.237 -58.013 1.00 57.41 114 ALA A O 1
ATOM 933 N N . ASP A 1 115 ? 17.167 3.196 -59.991 1.00 58.50 115 ASP A N 1
ATOM 934 C CA . ASP A 1 115 ? 16.889 1.838 -59.512 1.00 58.50 115 ASP A CA 1
ATOM 935 C C . ASP A 1 115 ? 17.975 1.327 -58.548 1.00 58.50 115 ASP A C 1
ATOM 937 O O . ASP A 1 115 ? 17.659 0.728 -57.521 1.00 58.50 115 ASP A O 1
ATOM 941 N N . ASN A 1 116 ? 19.249 1.680 -58.772 1.00 61.34 116 ASN A N 1
ATOM 942 C CA . ASN A 1 116 ? 20.341 1.314 -57.858 1.00 61.34 116 ASN A CA 1
ATOM 943 C C . ASN A 1 116 ? 20.219 2.027 -56.499 1.00 61.34 116 ASN A C 1
ATOM 945 O O . ASN A 1 116 ? 20.603 1.484 -55.466 1.00 61.34 116 ASN A O 1
ATOM 949 N N . LEU A 1 117 ? 19.666 3.243 -56.485 1.00 60.25 117 LEU A N 1
ATOM 950 C CA . LEU A 1 117 ? 19.429 4.026 -55.269 1.00 60.25 117 LEU A CA 1
ATOM 951 C C . LEU A 1 117 ? 18.362 3.379 -54.380 1.00 60.25 117 LEU A C 1
ATOM 953 O O . LEU A 1 117 ? 18.566 3.277 -53.171 1.00 60.25 117 LEU A O 1
ATOM 957 N N . SER A 1 118 ? 17.259 2.919 -54.977 1.00 63.16 118 SER A N 1
ATOM 958 C CA . SER A 1 118 ? 16.204 2.170 -54.282 1.00 63.16 118 SER A CA 1
ATOM 959 C C . SER A 1 118 ? 16.774 0.930 -53.589 1.00 63.16 118 SER A C 1
ATOM 961 O O . SER A 1 118 ? 16.584 0.767 -52.383 1.00 63.16 118 SER A O 1
ATOM 963 N N . ASP A 1 119 ? 17.552 0.123 -54.316 1.00 64.38 119 ASP A N 1
ATOM 964 C CA . ASP A 1 119 ? 18.151 -1.110 -53.795 1.00 64.38 119 ASP A CA 1
ATOM 965 C C . ASP A 1 119 ? 19.154 -0.849 -52.656 1.00 64.38 119 ASP A C 1
ATOM 967 O O . ASP A 1 119 ? 19.197 -1.579 -51.657 1.00 64.38 119 ASP A O 1
ATOM 971 N N . ILE A 1 120 ? 19.912 0.250 -52.737 1.00 64.38 120 ILE A N 1
ATOM 972 C CA . ILE A 1 120 ? 20.809 0.697 -51.662 1.00 64.38 120 ILE A CA 1
ATOM 973 C C . ILE A 1 120 ? 20.011 1.137 -50.424 1.00 64.38 120 ILE A C 1
ATOM 975 O O . ILE A 1 120 ? 20.359 0.755 -49.308 1.00 64.38 120 ILE A O 1
ATOM 979 N N . PHE A 1 121 ? 18.911 1.876 -50.589 1.00 62.38 121 PHE A N 1
ATOM 980 C CA . PHE A 1 121 ? 18.050 2.259 -49.466 1.00 62.38 121 PHE A CA 1
ATOM 981 C C . PHE A 1 121 ? 17.371 1.050 -48.810 1.00 62.38 121 PHE A C 1
ATOM 983 O O . PHE A 1 121 ? 17.284 1.004 -47.585 1.00 62.38 121 PHE A O 1
ATOM 990 N N . THR A 1 122 ? 16.944 0.051 -49.588 1.00 63.91 122 THR A N 1
ATOM 991 C CA . THR A 1 122 ? 16.365 -1.189 -49.045 1.00 63.91 122 THR A CA 1
ATOM 992 C C . THR A 1 122 ? 17.395 -2.128 -48.422 1.00 63.91 122 THR A C 1
ATOM 994 O O . THR A 1 122 ? 17.049 -2.876 -47.513 1.00 63.91 122 THR A O 1
ATOM 997 N N . SER A 1 123 ? 18.660 -2.097 -48.860 1.00 62.81 123 SER A N 1
ATOM 998 C CA . SER A 1 123 ? 19.731 -2.895 -48.236 1.00 62.81 123 SER A CA 1
ATOM 999 C C . SER A 1 123 ? 20.203 -2.311 -46.898 1.00 62.81 123 SER A C 1
ATOM 1001 O O . SER A 1 123 ? 20.692 -3.046 -46.038 1.00 62.81 123 SER A O 1
ATOM 1003 N N . ILE A 1 124 ? 19.964 -1.016 -46.664 1.00 63.09 124 ILE A N 1
ATOM 1004 C CA . ILE A 1 124 ? 20.072 -0.360 -45.356 1.00 63.09 124 ILE A CA 1
ATOM 1005 C C . ILE A 1 124 ? 18.736 -0.542 -44.600 1.00 63.09 124 ILE A C 1
ATOM 1007 O O . ILE A 1 124 ? 18.070 0.417 -44.208 1.00 63.09 124 ILE A O 1
ATOM 1011 N N . ASP A 1 125 ? 18.305 -1.792 -44.389 1.00 63.28 125 ASP A N 1
ATOM 1012 C CA . ASP A 1 125 ? 17.105 -2.085 -43.594 1.00 63.28 125 ASP A CA 1
ATOM 1013 C C . ASP A 1 125 ? 17.383 -1.876 -42.094 1.00 63.28 125 ASP A C 1
ATOM 1015 O O . ASP A 1 125 ? 17.726 -2.776 -41.321 1.00 63.28 125 ASP A O 1
ATOM 1019 N N . LEU A 1 126 ? 17.251 -0.619 -41.677 1.00 60.34 126 LEU A N 1
ATOM 1020 C CA . LEU A 1 126 ? 17.428 -0.164 -40.300 1.00 60.34 126 LEU A CA 1
ATOM 1021 C C . LEU A 1 126 ? 16.200 -0.419 -39.425 1.00 60.34 126 LEU A C 1
ATOM 1023 O O . LEU A 1 126 ? 16.262 -0.189 -38.212 1.00 60.34 126 LEU A O 1
ATOM 1027 N N . SER A 1 127 ? 15.101 -0.921 -39.999 1.00 65.62 127 SER A N 1
ATOM 1028 C CA . SER A 1 127 ? 13.908 -1.258 -39.226 1.00 65.62 127 SER A CA 1
ATOM 1029 C C . SER A 1 127 ? 14.237 -2.316 -38.170 1.00 65.62 127 SER A C 1
ATOM 1031 O O . SER A 1 127 ? 13.795 -2.208 -37.029 1.00 65.62 127 SER A O 1
ATOM 1033 N N . ALA A 1 128 ? 15.104 -3.281 -38.489 1.00 69.38 128 ALA A N 1
ATOM 1034 C CA . ALA A 1 128 ? 15.474 -4.368 -37.592 1.00 69.38 128 ALA A CA 1
ATOM 1035 C C . ALA A 1 128 ? 16.189 -3.907 -36.298 1.00 69.38 128 ALA A C 1
ATOM 1037 O O . ALA A 1 128 ? 15.720 -4.269 -35.211 1.00 69.38 128 ALA A O 1
ATOM 1038 N N . PRO A 1 129 ? 17.292 -3.129 -36.332 1.00 69.38 129 PRO A N 1
ATOM 1039 C CA . PRO A 1 129 ? 17.931 -2.637 -35.111 1.00 69.38 129 PRO A CA 1
ATOM 1040 C C . PRO A 1 129 ? 17.071 -1.604 -34.374 1.00 69.38 129 PRO A C 1
ATOM 1042 O O . PRO A 1 129 ? 16.964 -1.683 -33.150 1.00 69.38 129 PRO A O 1
ATOM 1045 N N . VAL A 1 130 ? 16.416 -0.678 -35.083 1.00 71.19 130 VAL A N 1
ATOM 1046 C CA . VAL A 1 130 ? 15.578 0.359 -34.454 1.00 71.19 130 VAL A CA 1
ATOM 1047 C C . VAL A 1 130 ? 14.381 -0.266 -33.739 1.00 71.19 130 VAL A C 1
ATOM 1049 O O . VAL A 1 130 ? 14.146 0.046 -32.573 1.00 71.19 130 VAL A O 1
ATOM 1052 N N . ASN A 1 131 ? 13.687 -1.218 -34.370 1.00 75.75 131 ASN A N 1
ATOM 1053 C CA . ASN A 1 131 ? 12.568 -1.918 -33.741 1.00 75.75 131 ASN A CA 1
ATOM 1054 C C . ASN A 1 131 ? 13.014 -2.653 -32.475 1.00 75.75 131 ASN A C 1
ATOM 1056 O O . ASN A 1 131 ? 12.345 -2.545 -31.452 1.00 75.75 131 ASN A O 1
ATOM 1060 N N . LYS A 1 132 ? 14.164 -3.346 -32.492 1.00 80.50 132 LYS A N 1
ATOM 1061 C CA . LYS A 1 132 ? 14.696 -4.028 -31.295 1.00 80.50 132 LYS A CA 1
ATOM 1062 C C . LYS A 1 132 ? 14.942 -3.060 -30.134 1.00 80.50 132 LYS A C 1
ATOM 1064 O O . LYS A 1 132 ? 14.592 -3.380 -28.999 1.00 80.50 132 LYS A O 1
ATOM 1069 N N . TRP A 1 133 ? 15.492 -1.876 -30.405 1.00 75.88 133 TRP A N 1
ATOM 1070 C CA . TRP A 1 133 ? 15.706 -0.845 -29.384 1.00 75.88 133 TRP A CA 1
ATOM 1071 C C . TRP A 1 133 ? 14.397 -0.254 -28.858 1.00 75.88 133 TRP A C 1
ATOM 1073 O O . TRP A 1 133 ? 14.243 -0.104 -27.646 1.00 75.88 133 TRP A O 1
ATOM 1083 N N . VAL A 1 134 ? 13.433 0.021 -29.742 1.00 78.31 134 VAL A N 1
ATOM 1084 C CA . VAL A 1 134 ? 12.093 0.490 -29.353 1.00 78.31 134 VAL A CA 1
ATOM 1085 C C . VAL A 1 134 ? 11.399 -0.549 -28.469 1.00 78.31 134 VAL A C 1
ATOM 1087 O O . VAL A 1 134 ? 10.915 -0.201 -27.394 1.00 78.31 134 VAL A O 1
ATOM 1090 N N . TYR A 1 135 ? 11.430 -1.832 -28.846 1.00 83.38 135 TYR A N 1
ATOM 1091 C CA . TYR A 1 135 ? 10.885 -2.918 -28.027 1.00 83.38 135 TYR A CA 1
ATOM 1092 C C . TYR A 1 135 ? 11.555 -3.002 -26.653 1.00 83.38 135 TYR A C 1
ATOM 1094 O O . TYR A 1 135 ? 10.862 -3.179 -25.652 1.00 83.38 135 TYR A O 1
ATOM 1102 N N . LEU A 1 136 ? 12.879 -2.836 -26.579 1.00 84.19 136 LEU A N 1
ATOM 1103 C CA . LEU A 1 136 ? 13.619 -2.861 -25.316 1.00 84.19 136 LEU A CA 1
ATOM 1104 C C . LEU A 1 136 ? 13.228 -1.694 -24.395 1.00 84.19 136 LEU A C 1
ATOM 1106 O O . LEU A 1 136 ? 12.984 -1.906 -23.208 1.00 84.19 136 LEU A O 1
ATOM 1110 N N . ILE A 1 137 ? 13.099 -0.480 -24.934 1.00 82.38 137 ILE A N 1
ATOM 1111 C CA . ILE A 1 137 ? 12.649 0.697 -24.173 1.00 82.38 137 ILE A CA 1
ATOM 1112 C C . ILE A 1 137 ? 11.205 0.506 -23.695 1.00 82.38 137 ILE A C 1
ATOM 1114 O O . ILE A 1 137 ? 10.913 0.725 -22.519 1.00 82.38 137 ILE A O 1
ATOM 1118 N N . CYS A 1 138 ? 10.308 0.045 -24.571 1.00 84.94 138 CYS A N 1
ATOM 1119 C CA . CYS A 1 138 ? 8.924 -0.258 -24.210 1.00 84.94 138 CYS A CA 1
ATOM 1120 C C . CYS A 1 138 ? 8.838 -1.321 -23.108 1.00 84.94 138 CYS A C 1
ATOM 1122 O O . CYS A 1 138 ? 8.049 -1.169 -22.177 1.00 84.94 138 CYS A O 1
ATOM 1124 N N . LEU A 1 139 ? 9.670 -2.364 -23.172 1.00 88.81 139 LEU A N 1
ATOM 1125 C CA . LEU A 1 139 ? 9.741 -3.404 -22.148 1.00 88.81 139 LEU A CA 1
ATOM 1126 C C . LEU A 1 139 ? 10.199 -2.833 -20.796 1.00 88.81 139 LEU A C 1
ATOM 1128 O O . LEU A 1 139 ? 9.579 -3.119 -19.774 1.00 88.81 139 LEU A O 1
ATOM 1132 N N . ILE A 1 140 ? 11.233 -1.987 -20.779 1.00 87.31 140 ILE A N 1
ATOM 1133 C CA . ILE A 1 140 ? 11.720 -1.335 -19.552 1.00 87.31 140 ILE A CA 1
ATOM 1134 C C . ILE A 1 140 ? 10.641 -0.429 -18.950 1.00 87.31 140 ILE A C 1
ATOM 1136 O O . ILE A 1 140 ? 10.375 -0.505 -17.750 1.00 87.31 140 ILE A O 1
ATOM 1140 N N . LEU A 1 141 ? 9.975 0.389 -19.769 1.00 86.56 141 LEU A N 1
ATOM 1141 C CA . LEU A 1 141 ? 8.879 1.243 -19.306 1.00 86.56 141 LEU A CA 1
ATOM 1142 C C . LEU A 1 141 ? 7.728 0.411 -18.733 1.00 86.56 141 LEU A C 1
ATOM 1144 O O . LEU A 1 141 ? 7.212 0.732 -17.663 1.00 86.56 141 LEU A O 1
ATOM 1148 N N . LEU A 1 142 ? 7.365 -0.692 -19.389 1.00 90.38 142 LEU A N 1
ATOM 1149 C CA . LEU A 1 142 ? 6.337 -1.609 -18.905 1.00 90.38 142 LEU A CA 1
ATOM 1150 C C . LEU A 1 142 ? 6.715 -2.225 -17.548 1.00 90.38 142 LEU A C 1
ATOM 1152 O O . LEU A 1 142 ? 5.875 -2.280 -16.650 1.00 90.38 142 LEU A O 1
ATOM 1156 N N . LEU A 1 143 ? 7.978 -2.615 -17.352 1.00 90.44 143 LEU A N 1
ATOM 1157 C CA . LEU A 1 143 ? 8.472 -3.095 -16.058 1.00 90.44 143 LEU A CA 1
ATOM 1158 C C . LEU A 1 143 ? 8.390 -2.015 -14.970 1.00 90.44 143 LEU A C 1
ATOM 1160 O O . LEU A 1 143 ? 7.966 -2.315 -13.853 1.00 90.44 143 LEU A O 1
ATOM 1164 N N . ILE A 1 144 ? 8.727 -0.761 -15.291 1.00 88.12 144 ILE A N 1
ATOM 1165 C CA . ILE A 1 144 ? 8.596 0.376 -14.364 1.00 88.12 144 ILE A CA 1
ATOM 1166 C C . ILE A 1 144 ? 7.127 0.585 -13.978 1.00 88.12 144 ILE A C 1
ATOM 1168 O O . ILE A 1 144 ? 6.823 0.723 -12.792 1.00 88.12 144 ILE A O 1
ATOM 1172 N N . PHE A 1 145 ? 6.201 0.538 -14.940 1.00 87.44 145 PHE A N 1
ATOM 1173 C CA . PHE A 1 145 ? 4.765 0.649 -14.668 1.00 87.44 145 PHE A CA 1
ATOM 1174 C C . PHE A 1 145 ? 4.250 -0.484 -13.775 1.00 87.44 145 PHE A C 1
ATOM 1176 O O . PHE A 1 145 ? 3.500 -0.229 -12.829 1.00 87.44 145 PHE A O 1
ATOM 1183 N N . ILE A 1 146 ? 4.671 -1.727 -14.027 1.00 90.75 146 ILE A N 1
ATOM 1184 C CA . ILE A 1 146 ? 4.312 -2.875 -13.184 1.00 90.75 146 ILE A CA 1
ATOM 1185 C C . ILE A 1 146 ? 4.860 -2.686 -11.765 1.00 90.75 146 ILE A C 1
ATOM 1187 O O . ILE A 1 146 ? 4.112 -2.841 -10.796 1.00 90.75 146 ILE A O 1
ATOM 1191 N N . ALA A 1 147 ? 6.133 -2.309 -11.626 1.00 87.31 147 ALA A N 1
ATOM 1192 C CA . ALA A 1 147 ? 6.755 -2.055 -10.331 1.00 87.31 147 ALA A CA 1
ATOM 1193 C C . ALA A 1 147 ? 6.017 -0.947 -9.564 1.00 87.31 147 ALA A C 1
ATOM 1195 O O . ALA A 1 147 ? 5.659 -1.129 -8.399 1.00 87.31 147 ALA A O 1
ATOM 1196 N N . MET A 1 148 ? 5.696 0.159 -10.236 1.00 85.81 148 MET A N 1
ATOM 1197 C CA . MET A 1 148 ? 4.923 1.263 -9.669 1.00 85.81 148 MET A CA 1
ATOM 1198 C C . MET A 1 148 ? 3.537 0.794 -9.203 1.00 85.81 148 MET A C 1
ATOM 1200 O O . MET A 1 148 ? 3.132 1.082 -8.075 1.00 85.81 148 MET A O 1
ATOM 1204 N N . ALA A 1 149 ? 2.822 0.014 -10.019 1.00 86.25 149 ALA A N 1
ATOM 1205 C CA . ALA A 1 149 ? 1.510 -0.522 -9.665 1.00 86.25 149 ALA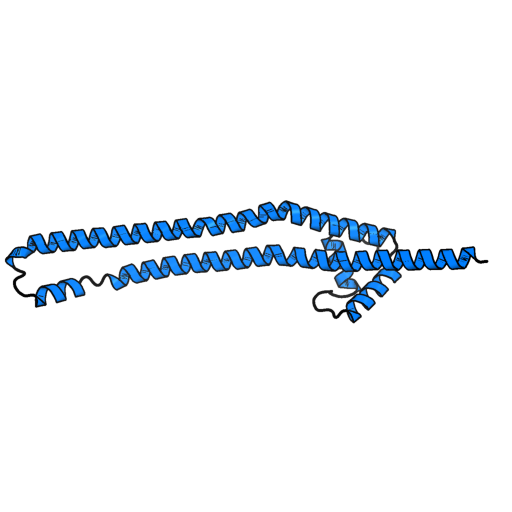 A CA 1
ATOM 1206 C C . ALA A 1 149 ? 1.565 -1.449 -8.436 1.00 86.25 149 ALA A C 1
ATOM 1208 O O . ALA A 1 149 ? 0.687 -1.385 -7.569 1.00 86.25 149 ALA A O 1
ATOM 1209 N N . ILE A 1 150 ? 2.599 -2.290 -8.330 1.00 86.81 150 ILE A N 1
ATOM 1210 C CA . ILE A 1 150 ? 2.820 -3.173 -7.175 1.00 86.81 150 ILE A CA 1
ATOM 1211 C C . ILE A 1 150 ? 3.099 -2.354 -5.911 1.00 86.81 150 ILE A C 1
ATOM 1213 O O . ILE A 1 150 ? 2.489 -2.613 -4.868 1.00 86.81 150 ILE A O 1
ATOM 1217 N N . VAL A 1 151 ? 3.976 -1.352 -5.997 1.00 83.38 151 VAL A N 1
ATOM 1218 C CA . VAL A 1 151 ? 4.338 -0.480 -4.870 1.00 83.38 151 VAL A CA 1
ATOM 1219 C C . VAL A 1 151 ? 3.111 0.280 -4.364 1.00 83.38 151 VAL A C 1
ATOM 1221 O O . VAL A 1 151 ? 2.767 0.180 -3.185 1.00 83.38 151 VAL A O 1
ATOM 1224 N N . VAL A 1 152 ? 2.365 0.935 -5.259 1.00 81.12 152 VAL A N 1
ATOM 1225 C CA . VAL A 1 152 ? 1.148 1.685 -4.903 1.00 81.12 152 VAL A CA 1
ATOM 1226 C C . VAL A 1 152 ? 0.105 0.783 -4.233 1.00 81.12 152 VAL A C 1
ATOM 1228 O O . VAL A 1 152 ? -0.484 1.161 -3.217 1.00 81.12 152 VAL A O 1
ATOM 1231 N N . ARG A 1 153 ? -0.115 -0.431 -4.757 1.00 78.38 153 ARG A N 1
ATOM 1232 C CA . ARG A 1 153 ? -1.041 -1.402 -4.143 1.00 78.38 153 ARG A CA 1
ATOM 1233 C C . ARG A 1 153 ? -0.576 -1.854 -2.760 1.00 78.38 153 ARG A C 1
ATOM 1235 O O . ARG A 1 153 ? -1.409 -2.039 -1.871 1.00 78.38 153 ARG A O 1
ATOM 1242 N N . SER A 1 154 ? 0.729 -2.030 -2.576 1.00 74.19 154 SER A N 1
ATOM 1243 C CA . SER A 1 154 ? 1.319 -2.494 -1.317 1.00 74.19 154 SER A CA 1
ATOM 1244 C C . SER A 1 154 ? 1.233 -1.443 -0.208 1.00 74.19 154 SER A C 1
ATOM 1246 O O . SER A 1 154 ? 1.020 -1.805 0.949 1.00 74.19 154 SER A O 1
ATOM 1248 N N . ILE A 1 155 ? 1.318 -0.155 -0.556 1.00 71.44 155 ILE A N 1
ATOM 1249 C CA . ILE A 1 155 ? 1.215 0.964 0.395 1.00 71.44 155 ILE A CA 1
ATOM 1250 C C . ILE A 1 155 ? -0.244 1.221 0.812 1.00 71.44 155 ILE A C 1
ATOM 1252 O O . ILE A 1 155 ? -0.527 1.341 2.006 1.00 71.44 155 ILE A O 1
ATOM 1256 N N . LYS A 1 156 ? -1.189 1.260 -0.144 1.00 68.19 156 LYS A N 1
ATOM 1257 C CA . LYS A 1 156 ? -2.596 1.638 0.125 1.00 68.19 156 LYS A CA 1
ATOM 1258 C C . LYS A 1 156 ? -3.374 0.583 0.924 1.00 68.19 156 LYS A C 1
ATOM 1260 O O . LYS A 1 156 ? -4.015 0.895 1.924 1.00 68.19 156 LYS A O 1
ATOM 1265 N N . LYS A 1 157 ? -3.247 -0.695 0.551 1.00 67.50 157 LYS A N 1
ATOM 1266 C CA . LYS A 1 157 ? -4.015 -1.811 1.140 1.00 67.50 157 LYS A CA 1
ATOM 1267 C C . LYS A 1 157 ? -3.945 -1.932 2.680 1.00 67.50 157 LYS A C 1
ATOM 1269 O O . LYS A 1 157 ? -4.979 -2.218 3.285 1.00 67.50 157 LYS A O 1
ATOM 1274 N N . PRO A 1 158 ? -2.787 -1.776 3.354 1.00 70.31 158 PRO A N 1
ATOM 1275 C CA . PRO A 1 158 ? -2.725 -1.874 4.813 1.00 70.31 158 PRO A CA 1
ATOM 1276 C C . PRO A 1 158 ? -3.303 -0.655 5.545 1.00 70.31 158 PRO A C 1
ATOM 1278 O O . PRO A 1 158 ? -3.679 -0.801 6.706 1.00 70.31 158 PRO A O 1
ATOM 1281 N N . ILE A 1 159 ? -3.351 0.523 4.911 1.00 76.25 159 ILE A N 1
ATOM 1282 C CA . ILE A 1 159 ? -3.898 1.748 5.514 1.00 76.25 159 ILE A CA 1
ATOM 1283 C C . ILE A 1 159 ? -5.426 1.661 5.573 1.00 76.25 159 ILE A C 1
ATOM 1285 O O . ILE A 1 159 ? -5.996 1.825 6.649 1.00 76.25 159 ILE A O 1
ATOM 1289 N N . ASP A 1 160 ? -6.071 1.295 4.465 1.00 77.56 160 ASP A N 1
ATOM 1290 C CA . ASP A 1 160 ? -7.537 1.185 4.389 1.00 77.56 160 ASP A CA 1
ATOM 1291 C C . ASP A 1 160 ? -8.094 0.193 5.417 1.00 77.56 160 ASP A C 1
ATOM 1293 O O . ASP A 1 160 ? -9.105 0.447 6.074 1.00 77.56 160 ASP A O 1
ATOM 1297 N N . ASN A 1 161 ? -7.387 -0.924 5.619 1.00 83.44 161 ASN A N 1
ATOM 1298 C CA . ASN A 1 161 ? -7.777 -1.921 6.609 1.00 83.44 161 ASN A CA 1
ATOM 1299 C C . ASN A 1 161 ? -7.743 -1.345 8.035 1.00 83.44 161 ASN A C 1
ATOM 1301 O O . ASN A 1 161 ? -8.663 -1.571 8.812 1.00 83.44 161 ASN A O 1
ATOM 1305 N N . LEU A 1 162 ? -6.706 -0.571 8.383 1.00 87.31 162 LEU A N 1
ATOM 1306 C CA . LEU A 1 162 ? -6.607 0.074 9.699 1.00 87.31 162 LEU A CA 1
ATOM 1307 C C . LEU A 1 162 ? -7.755 1.059 9.940 1.00 87.31 162 LEU A C 1
ATOM 1309 O O . LEU A 1 162 ? -8.292 1.080 11.045 1.00 87.31 162 LEU A O 1
ATOM 1313 N N . TYR A 1 163 ? -8.145 1.830 8.922 1.00 88.38 163 TYR A N 1
ATOM 1314 C CA . TYR A 1 163 ? -9.279 2.748 9.018 1.00 88.38 163 TYR A CA 1
ATOM 1315 C C . TYR A 1 163 ? -10.598 2.015 9.273 1.00 88.38 163 TYR A C 1
ATOM 1317 O O . TYR A 1 163 ? -11.324 2.414 10.179 1.00 88.38 163 TYR A O 1
ATOM 1325 N N . CYS A 1 164 ? -10.866 0.906 8.573 1.00 88.56 164 CYS A N 1
ATOM 1326 C CA . CYS A 1 164 ? -12.079 0.108 8.798 1.00 88.56 164 CYS A CA 1
ATOM 1327 C C . CYS A 1 164 ? -12.185 -0.367 10.255 1.00 88.56 164 CYS A C 1
ATOM 1329 O O . CYS A 1 164 ? -13.203 -0.160 10.910 1.00 88.56 164 CYS A O 1
ATOM 1331 N N . TYR A 1 165 ? -11.108 -0.941 10.806 1.00 91.56 165 TYR A N 1
ATOM 1332 C CA . TYR A 1 165 ? -11.102 -1.356 12.214 1.00 91.56 165 TYR A CA 1
ATOM 1333 C C . TYR A 1 165 ? -11.191 -0.174 13.184 1.00 91.56 165 TYR A C 1
ATOM 1335 O O . TYR A 1 165 ? -11.746 -0.332 14.268 1.00 91.56 165 TYR A O 1
ATOM 1343 N N . SER A 1 166 ? -10.647 0.993 12.828 1.00 93.62 166 SER A N 1
ATOM 1344 C CA . SER A 1 166 ? -10.749 2.185 13.674 1.00 93.62 166 SER A CA 1
ATOM 1345 C C . SER A 1 166 ? -12.201 2.633 13.835 1.00 93.62 166 SER A C 1
ATOM 1347 O O . SER A 1 166 ? -12.654 2.804 14.965 1.00 93.62 166 SER A O 1
ATOM 1349 N N . VAL A 1 167 ? -12.943 2.712 12.724 1.00 92.69 167 VAL A N 1
ATOM 1350 C CA . VAL A 1 167 ? -14.361 3.112 12.703 1.00 92.69 167 VAL A CA 1
ATOM 1351 C C . VAL A 1 167 ? -15.211 2.167 13.553 1.00 92.69 167 VAL A C 1
ATOM 1353 O O . VAL A 1 167 ? -15.888 2.612 14.474 1.00 92.69 167 VAL A O 1
ATOM 1356 N N . ILE A 1 168 ? -15.091 0.853 13.342 1.00 93.69 168 ILE A N 1
ATOM 1357 C CA . ILE A 1 168 ? -15.843 -0.156 14.111 1.00 93.69 168 ILE A CA 1
ATOM 1358 C C . ILE A 1 168 ? -15.586 -0.043 15.622 1.00 93.69 168 ILE A C 1
ATOM 1360 O O . ILE A 1 168 ? -16.497 -0.185 16.439 1.00 93.69 168 ILE A O 1
ATOM 1364 N N . ILE A 1 169 ? -14.341 0.221 16.026 1.00 93.81 169 ILE A N 1
ATOM 1365 C CA . ILE A 1 169 ? -13.996 0.361 17.446 1.00 93.81 169 ILE A CA 1
ATOM 1366 C C . ILE A 1 169 ? -14.500 1.689 18.013 1.00 93.81 169 ILE A C 1
ATOM 1368 O O . ILE A 1 169 ? -14.915 1.735 19.172 1.00 93.81 169 ILE A O 1
ATOM 1372 N N . GLU A 1 170 ? -14.469 2.765 17.233 1.00 95.19 170 GLU A N 1
ATOM 1373 C CA . GLU A 1 170 ? -15.008 4.062 17.637 1.00 95.19 170 GLU A CA 1
ATOM 1374 C C . GLU A 1 170 ? -16.523 3.988 17.863 1.00 95.19 170 GLU A C 1
ATOM 1376 O O . GLU A 1 170 ? -17.005 4.383 18.931 1.00 95.19 170 GLU A O 1
ATOM 1381 N N . GLU A 1 171 ? -17.246 3.347 16.945 1.00 92.88 171 GLU A N 1
ATOM 1382 C CA . GLU A 1 171 ? -18.675 3.067 17.087 1.00 92.88 171 GLU A CA 1
ATOM 1383 C C . GLU A 1 171 ? -18.962 2.181 18.311 1.00 92.88 171 GLU A C 1
ATOM 1385 O O . GLU A 1 171 ? -19.871 2.470 19.096 1.00 92.88 171 GLU A O 1
ATOM 1390 N N . ALA A 1 172 ? -18.142 1.154 18.566 1.00 94.31 172 ALA A N 1
ATOM 1391 C CA . ALA A 1 172 ? -18.261 0.328 19.770 1.00 94.31 172 ALA A CA 1
ATOM 1392 C C . ALA A 1 172 ? -18.073 1.145 21.066 1.00 94.31 172 ALA A C 1
ATOM 1394 O O . ALA A 1 172 ? -18.822 0.987 22.039 1.00 94.31 172 ALA A O 1
ATOM 1395 N N . ILE A 1 173 ? -17.094 2.055 21.102 1.00 94.75 173 ILE A N 1
ATOM 1396 C CA . ILE A 1 173 ? -16.875 2.951 22.248 1.00 94.75 173 ILE A CA 1
ATOM 1397 C C . ILE A 1 173 ? -18.097 3.850 22.464 1.00 94.75 173 ILE A C 1
ATOM 1399 O O . ILE A 1 173 ? -18.522 4.049 23.610 1.00 94.75 173 ILE A O 1
ATOM 1403 N N . GLU A 1 174 ? -18.657 4.407 21.392 1.00 94.06 174 GLU A N 1
ATOM 1404 C CA . GLU A 1 174 ? -19.821 5.284 21.463 1.00 94.06 174 GLU A CA 1
ATOM 1405 C C . GLU A 1 174 ? -21.065 4.549 21.970 1.00 94.06 174 GLU A C 1
ATOM 1407 O O . GLU A 1 17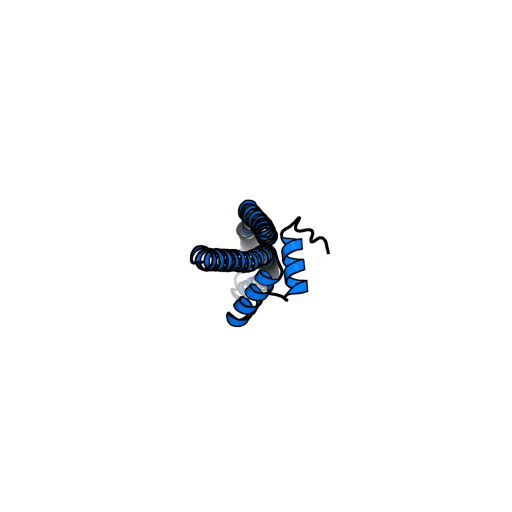4 ? -21.695 5.000 22.937 1.00 94.06 174 GLU A O 1
ATOM 1412 N N . GLN A 1 175 ? -21.360 3.368 21.423 1.00 93.38 175 GLN A N 1
ATOM 1413 C CA . GLN A 1 175 ? -22.464 2.527 21.889 1.00 93.38 175 GLN A CA 1
ATOM 1414 C C . GLN A 1 175 ? -22.321 2.185 23.378 1.00 93.38 175 GLN A C 1
ATOM 1416 O O . GLN A 1 175 ? -23.276 2.298 24.156 1.00 93.38 175 GLN A O 1
ATOM 1421 N N . LYS A 1 176 ? -21.108 1.857 23.836 1.00 92.38 176 LYS A N 1
ATOM 1422 C CA . LYS A 1 176 ? -20.852 1.556 25.250 1.00 92.38 176 LYS A CA 1
ATOM 1423 C C . LYS A 1 176 ? -21.061 2.771 26.159 1.00 92.38 176 LYS A C 1
ATOM 1425 O O . LYS A 1 176 ? -21.659 2.651 27.237 1.00 92.38 176 LYS A O 1
ATOM 1430 N N . LYS A 1 177 ? -20.628 3.962 25.725 1.00 92.25 177 LYS A N 1
ATOM 1431 C CA . LYS A 1 177 ? -20.897 5.233 26.425 1.00 92.25 177 LYS A CA 1
ATOM 1432 C C . LYS A 1 177 ? -22.399 5.512 26.504 1.00 92.25 177 LYS A C 1
ATOM 1434 O O . LYS A 1 177 ? -22.882 5.903 27.571 1.00 92.25 177 LYS A O 1
ATOM 1439 N N . TYR A 1 178 ? -23.138 5.288 25.418 1.00 91.38 178 TYR A N 1
ATOM 1440 C CA . TYR A 1 178 ? -24.591 5.451 25.376 1.00 91.38 178 TYR A CA 1
ATOM 1441 C C . TYR A 1 178 ? -25.296 4.531 26.386 1.00 91.38 178 TYR A C 1
ATOM 1443 O O . TYR A 1 178 ? -26.074 5.012 27.217 1.00 91.38 178 TYR A O 1
ATOM 1451 N N . ILE A 1 179 ? -24.949 3.239 26.415 1.00 90.06 179 ILE A N 1
ATOM 1452 C CA . ILE A 1 179 ? -25.498 2.264 27.375 1.00 90.06 179 ILE A CA 1
ATOM 1453 C C . ILE A 1 179 ? -25.222 2.704 28.822 1.00 90.06 179 ILE A C 1
ATOM 1455 O O . ILE A 1 179 ? -26.123 2.689 29.667 1.00 90.06 179 ILE A O 1
ATOM 1459 N N . LYS A 1 180 ? -23.998 3.165 29.116 1.00 88.94 180 LYS A N 1
ATOM 1460 C CA . LYS A 1 180 ? -23.615 3.658 30.451 1.00 88.94 180 LYS A CA 1
ATOM 1461 C C . LYS A 1 180 ? -24.424 4.895 30.864 1.00 88.94 180 LYS A C 1
ATOM 1463 O O . LYS A 1 180 ? -24.873 4.973 32.008 1.00 88.94 180 LYS A O 1
ATOM 1468 N N . ARG A 1 181 ? -24.648 5.846 29.947 1.00 89.62 181 ARG A N 1
ATOM 1469 C CA . ARG A 1 181 ? -25.478 7.046 30.186 1.00 89.62 181 ARG A CA 1
ATOM 1470 C C . ARG A 1 181 ? -26.940 6.680 30.442 1.00 89.62 181 ARG A C 1
ATOM 1472 O O . ARG A 1 181 ? -27.535 7.201 31.384 1.00 89.62 181 ARG A O 1
ATOM 1479 N N . LYS A 1 182 ? -27.501 5.758 29.653 1.00 89.56 182 LYS A N 1
ATOM 1480 C CA . LYS A 1 182 ? -28.882 5.282 29.814 1.00 89.56 182 LYS A CA 1
ATOM 1481 C C . LYS A 1 182 ? -29.091 4.635 31.186 1.00 89.56 182 LYS A C 1
ATOM 1483 O O . LYS A 1 182 ? -30.022 5.011 31.892 1.00 89.56 182 LYS A O 1
ATOM 1488 N N . ARG A 1 183 ? -28.178 3.757 31.623 1.00 85.38 183 ARG A N 1
ATOM 1489 C CA . ARG A 1 183 ? -28.232 3.139 32.964 1.00 85.38 183 ARG A CA 1
ATOM 1490 C C . ARG A 1 183 ? -28.211 4.173 34.096 1.00 85.38 183 ARG A C 1
ATOM 1492 O O . ARG A 1 183 ? -29.028 4.083 35.004 1.00 85.38 183 ARG A O 1
ATOM 1499 N N . LYS A 1 184 ? -27.345 5.192 34.017 1.00 81.50 184 LYS A N 1
ATOM 1500 C CA . LYS A 1 184 ? -27.289 6.273 35.023 1.00 81.50 184 LYS A CA 1
ATOM 1501 C C . LYS A 1 184 ? -28.595 7.070 35.121 1.00 81.50 184 LYS A C 1
ATOM 1503 O O . LYS A 1 184 ? -29.029 7.377 36.224 1.00 81.50 184 LYS A O 1
ATOM 1508 N N . ARG A 1 185 ? -29.247 7.365 33.989 1.00 79.19 185 ARG A N 1
ATOM 1509 C CA . ARG A 1 185 ? -30.542 8.076 33.962 1.00 79.19 185 ARG A CA 1
ATOM 1510 C C . ARG A 1 185 ? -31.691 7.265 34.566 1.00 79.19 185 ARG A C 1
ATOM 1512 O O . ARG A 1 185 ? -32.608 7.859 35.116 1.00 79.19 185 ARG A O 1
ATOM 1519 N N . HIS A 1 186 ? -31.652 5.937 34.460 1.00 71.75 186 HIS A N 1
ATOM 1520 C CA . HIS A 1 186 ? -32.650 5.067 35.090 1.00 71.75 186 HIS A CA 1
ATOM 1521 C C . HIS A 1 186 ? -32.414 4.876 36.595 1.00 71.75 186 HIS A C 1
ATOM 1523 O O . HIS A 1 186 ? -33.378 4.699 37.329 1.00 71.75 186 HIS A O 1
ATOM 1529 N N . LEU A 1 187 ? -31.161 4.939 37.059 1.00 67.19 187 LEU A N 1
ATOM 1530 C CA . LEU A 1 187 ? -30.815 4.814 38.480 1.00 67.19 187 LEU A CA 1
ATOM 1531 C C . LEU A 1 187 ? -31.012 6.117 39.271 1.00 67.19 187 LEU A C 1
ATOM 1533 O O . LEU A 1 187 ? -31.383 6.048 40.429 1.00 67.19 187 LEU A O 1
ATOM 1537 N N . GLY A 1 188 ? -30.834 7.291 38.655 1.00 59.00 188 GLY A N 1
ATOM 1538 C CA . GLY A 1 188 ? -31.111 8.592 39.292 1.00 59.00 188 GLY A CA 1
ATOM 1539 C C . GLY A 1 188 ? -32.593 8.992 39.340 1.00 59.00 188 GLY A C 1
ATOM 1540 O O . GLY A 1 188 ? -32.899 10.138 39.645 1.00 59.00 188 GLY A O 1
ATOM 1541 N N . LYS A 1 189 ? -33.502 8.082 38.966 1.00 56.00 189 LYS A N 1
ATOM 1542 C CA . LYS A 1 189 ? -34.966 8.251 39.022 1.00 56.00 189 LYS A CA 1
ATOM 1543 C C . LYS A 1 189 ? -35.631 7.327 40.058 1.00 56.00 189 LYS A C 1
ATOM 1545 O O . LYS A 1 189 ? -36.849 7.175 40.021 1.00 56.00 189 LYS A O 1
ATOM 1550 N N . ARG A 1 190 ? -34.845 6.673 40.916 1.00 45.72 190 ARG A N 1
ATOM 1551 C CA . ARG A 1 190 ? -35.326 5.868 42.044 1.00 45.72 190 ARG A CA 1
ATOM 1552 C C . ARG A 1 190 ? -34.916 6.515 43.350 1.00 45.72 190 ARG A C 1
ATOM 1554 O O . ARG A 1 190 ? -33.784 7.042 43.380 1.00 45.72 190 ARG A O 1
#

Foldseek 3Di:
DPQCLPALVSLQVVLCVPLNAPPPDDPVSLVVSLVVDLVPDDLVRLVSNLVRLVVVLVVLVVCVVVLVVVLVVLVVVLVVLVVVLVVVVVVVVVVVVVVVVVVCVVCVVVPPDVVVVVVVVVVPPCCVVNVVSVVVSVVVVVVSVVVSVVSVCVSPVVNVSSVSVSVSSVVSSVVNVVVVVVVVVVVVVD

Sequence (190 aa):
MKNNFKYAKSVIKYLEKRYGRLKGNTIADDVQYIKDIVNDHTTEDLQMMSRRINAAISYKKDTGYLDNHIVMYLGLLIPVFTSMGITIFNIVTNYNLAFLNNFLKINENQIKDADNLSDIFTSIDLSAPVNKWVYLICLILLLIFIAMAIVVRSIKKPIDNLYCYSVIIEEAIEQKKYIKRKRKRHLGKR

Radius of gyration: 33.41 Å; chains: 1; bounding box: 68×26×105 Å

Secondary structure (DSSP, 8-state):
-----SSHHHHHHHHHHHH---TT--HHHHHHHHHHHHHHS-HHHHHHHHHHHHHHHHHHHHHHHHHHHHHHHHHHHHHHHHHHHHHHHHHHHHHHHHHHHHHHHHSTTT---HHHHHHHHHHS-THHHHHHHHHHHHHHHHHHHHHHHHHHHHHHHHHHHHHHHHHHHHHHHHHHHHHHHHHHHHHTT-

pLDDT: mean 80.58, std 11.5, range [41.75, 95.19]